Protein AF-A0A7S2WC83-F1 (afdb_monomer)

InterPro domains:
  IPR000331 Rap/Ran-GAP domain [PF02145] (1-201)
  IPR000331 Rap/Ran-GAP domain [PS50085] (1-202)
  IPR027107 Tuberin/Ral GTPase-activating protein subunit alpha [PTHR10063] (2-202)
  IPR035974 Rap/Ran-GAP superfamily [G3DSA:3.40.50.11210] (1-185)
  IPR035974 Rap/Ran-GAP superfamily [SSF111347] (1-192)

Solvent-accessible surface area (backbone atoms only — not comparable to full-atom values): 12010 Å² total; per-residue (Å²): 106,70,68,58,44,52,57,51,50,24,46,83,40,50,28,67,68,46,82,88,69,49,91,84,51,43,45,55,97,79,35,79,48,17,64,44,36,41,36,32,66,47,84,70,55,44,65,42,92,86,76,70,50,74,43,54,89,46,74,46,76,47,85,51,67,90,48,31,56,95,46,72,68,73,46,40,68,50,56,22,62,29,50,55,43,79,44,76,47,90,48,74,85,70,44,62,102,84,52,50,64,61,71,59,70,54,78,88,83,60,98,68,73,77,64,95,65,80,50,94,42,44,50,31,40,37,38,40,34,74,44,96,83,68,67,40,26,42,37,28,35,42,65,46,73,91,55,57,68,68,56,44,64,65,45,52,86,68,50,48,74,48,81,37,44,62,92,49,38,26,56,52,52,46,55,50,47,52,52,50,40,51,44,52,44,65,66,38,21,89,79,71,71,56,65,55,80,66,66,74,72,108

Sequence (202 aa):
EFIEFCGGLGTYVPTRHLKHFSGGLDTSSYHADGTFAISWIDENIYSDGHTGHLFSHSMVLFHTVPLMPSGINNRKRHVGNDNVHIVYVEDVNSLGSGISIHDITEGNTGDKQVSVVSGEFGFVTIFVLPLIEGNMMNVTVKIRSRLDTKISSALCHLVGTSIVSKSNISTFVRQLAMRADLACRSTLQDRLGNFSNWQERL

Mean predicted aligned error: 8.23 Å

Radius of gyration: 17.73 Å; Cα contacts (8 Å, |Δi|>4): 299; chains: 1; bounding box: 36×37×56 Å

Organism: NCBI:txid49252

Nearest PDB structures (foldseek):
  7d62-assembly1_B  TM=7.323E-01  e=2.458E-01  Vibrio cholerae O1 biovar El Tor str. N16961
  7tsx-assembly1_B  TM=4.251E-01  e=3.349E-01  Enterobacter cloacae
  8p63-assembly1_E  TM=4.264E-01  e=1.155E+00  Saccharomyces cerevisiae
  7vdv-assembly1_V  TM=2.915E-01  e=9.592E-01  Homo sapiens
  8fkv-assembly1_SO  TM=2.738E-01  e=3.982E+00  Homo sapiens

Secondary structure (DSSP, 8-state):
-HHHHHHHH-EEEEGGG--S--TT---STT-TT-SEEEEEE-S-EEE-TTT--EEES-EEEE--GGGSPS-HHHHHHHHTT-SEEEEE-S-GGGS-TT--HHHHHS-S-S-----SS-SS---EEEEEEE-SSSSEEEEEEEEPTT--HHHHHHHGGG-EEEEEETTTHHHHHHHHHHHHHHHHHHHHHHHH----TTGGG-

pLDDT: mean 80.92, std 14.86, range [43.03, 97.69]

Foldseek 3Di:
DVVLLLVLLADKDFLLPPPPDNLPFDNDPVRQFAGIWGKHFDPPFDQPPVPRDTDTPDMDTDSDPVRGDDDPVSSCVRVQPAQEEEAEPPDQVPQPPQCHVCNQAPPPPDPDFPDSHDHPHHQKYWYWYDDPDDQKIKIAIDGGPPDDPQLCVLCVVLGDIDIDGVVCVSVVVSVSSVSSRVSVLVSCCVPPVRDDPVVVVD

Structure (mmCIF, N/CA/C/O backbone):
data_AF-A0A7S2WC83-F1
#
_entry.id   AF-A0A7S2WC83-F1
#
loop_
_atom_site.group_PDB
_atom_site.id
_atom_site.type_symbol
_atom_site.label_atom_id
_atom_site.label_alt_id
_atom_site.label_comp_id
_atom_site.label_asym_id
_atom_site.label_entity_id
_atom_site.label_seq_id
_atom_site.pdbx_PDB_ins_code
_atom_site.Cartn_x
_atom_site.Cartn_y
_atom_site.Cartn_z
_atom_site.occupancy
_atom_site.B_iso_or_equiv
_atom_site.auth_seq_id
_atom_site.auth_comp_id
_atom_site.auth_asym_id
_atom_site.auth_atom_id
_atom_site.pdbx_PDB_model_num
ATOM 1 N N . GLU A 1 1 ? -1.953 -14.937 9.963 1.00 83.88 1 GLU A N 1
ATOM 2 C CA . GLU A 1 1 ? -2.773 -13.761 9.600 1.00 83.88 1 GLU A CA 1
ATOM 3 C C . GLU A 1 1 ? -2.026 -12.776 8.702 1.00 83.88 1 GLU A C 1
ATOM 5 O O . GLU A 1 1 ? -2.510 -12.513 7.612 1.00 83.88 1 GLU A O 1
ATOM 10 N N . PHE A 1 2 ? -0.825 -12.303 9.065 1.00 90.25 2 PHE A N 1
ATOM 11 C CA . PHE A 1 2 ? -0.041 -11.397 8.206 1.00 90.25 2 PHE A CA 1
ATOM 12 C C . PHE A 1 2 ? 0.196 -11.925 6.776 1.00 90.25 2 PHE A C 1
ATOM 14 O O . PHE A 1 2 ? -0.045 -11.218 5.803 1.00 90.25 2 PHE A O 1
ATOM 21 N N . ILE A 1 3 ? 0.606 -13.191 6.627 1.00 91.50 3 ILE A N 1
ATOM 22 C CA . ILE A 1 3 ? 0.828 -13.803 5.302 1.00 91.50 3 ILE A CA 1
ATOM 23 C C . ILE A 1 3 ? -0.463 -13.879 4.475 1.00 91.50 3 ILE A C 1
ATOM 25 O O . ILE A 1 3 ? -0.436 -13.635 3.274 1.00 91.50 3 ILE A O 1
ATOM 29 N N . GLU A 1 4 ? -1.595 -14.175 5.112 1.00 92.00 4 GLU A N 1
ATOM 30 C CA . GLU A 1 4 ? -2.907 -14.212 4.454 1.00 92.00 4 GLU A CA 1
ATOM 31 C C . GLU A 1 4 ? -3.326 -12.811 3.996 1.00 92.00 4 GLU A C 1
ATOM 33 O O . GLU A 1 4 ? -3.725 -12.622 2.847 1.00 92.00 4 GLU A O 1
ATOM 38 N N . PHE A 1 5 ? -3.128 -11.806 4.855 1.00 94.25 5 PHE A N 1
ATOM 39 C CA . PHE A 1 5 ? -3.316 -10.404 4.503 1.00 94.25 5 PHE A CA 1
ATOM 40 C C . PHE A 1 5 ? -2.472 -10.013 3.281 1.00 94.25 5 PHE A C 1
ATOM 42 O O . PHE A 1 5 ? -3.015 -9.463 2.319 1.00 94.25 5 PHE A O 1
ATOM 49 N N . CYS A 1 6 ? -1.176 -10.347 3.277 1.00 94.69 6 CYS A N 1
ATOM 50 C CA . CYS A 1 6 ? -0.272 -10.115 2.150 1.00 94.69 6 CYS A CA 1
ATOM 51 C C . CYS A 1 6 ? -0.718 -10.835 0.871 1.00 94.69 6 CYS A C 1
ATOM 53 O O . CYS A 1 6 ? -0.721 -10.219 -0.192 1.00 94.69 6 CYS A O 1
ATOM 55 N N . GLY A 1 7 ? -1.146 -12.095 0.970 1.00 94.44 7 GLY A N 1
ATOM 56 C CA . GLY A 1 7 ? -1.680 -12.853 -0.164 1.00 94.44 7 GLY A CA 1
ATOM 57 C C . GLY A 1 7 ? -2.966 -12.254 -0.741 1.00 94.44 7 GLY A C 1
ATOM 58 O O . GLY A 1 7 ? -3.204 -12.346 -1.940 1.00 94.44 7 GLY A O 1
ATOM 59 N N . GLY A 1 8 ? -3.772 -11.577 0.080 1.00 95.12 8 GLY A N 1
ATOM 60 C CA . GLY A 1 8 ? -4.933 -10.820 -0.393 1.00 95.12 8 GLY A CA 1
ATOM 61 C C . GLY A 1 8 ? -4.590 -9.451 -1.000 1.00 95.12 8 GLY A C 1
ATOM 62 O O . GLY A 1 8 ? -5.419 -8.870 -1.710 1.00 95.12 8 GLY A O 1
ATOM 63 N N . LEU A 1 9 ? -3.408 -8.883 -0.711 1.00 95.94 9 LEU A N 1
ATOM 64 C CA . LEU A 1 9 ? -2.984 -7.592 -1.276 1.00 95.94 9 LEU A CA 1
ATOM 65 C C . LEU A 1 9 ? -2.628 -7.729 -2.754 1.00 95.94 9 LEU A C 1
ATOM 67 O O . LEU A 1 9 ? -2.898 -6.808 -3.523 1.00 95.94 9 LEU A O 1
ATOM 71 N N . GLY A 1 10 ? -2.070 -8.867 -3.150 1.00 94.06 10 GLY A N 1
ATOM 72 C CA . GLY A 1 10 ? -1.696 -9.159 -4.523 1.00 94.06 10 GLY A CA 1
ATOM 73 C C . GLY A 1 10 ? -1.007 -10.512 -4.640 1.00 94.06 10 GLY A C 1
ATOM 74 O O . GLY A 1 10 ? -0.962 -11.305 -3.705 1.00 94.06 10 GLY A O 1
ATOM 75 N N . THR A 1 11 ? -0.438 -10.764 -5.808 1.00 94.00 11 THR A N 1
ATOM 76 C CA . THR A 1 11 ? 0.310 -11.982 -6.109 1.00 94.00 11 THR A CA 1
ATOM 77 C C . THR A 1 11 ? 1.789 -11.825 -5.778 1.00 94.00 11 THR A C 1
ATOM 79 O O . THR A 1 11 ? 2.379 -10.771 -6.020 1.00 94.00 11 THR A O 1
ATOM 82 N N . TYR A 1 12 ? 2.409 -12.889 -5.267 1.00 94.81 12 TYR A N 1
ATOM 83 C CA . TYR A 1 12 ? 3.862 -12.963 -5.137 1.00 94.81 12 TYR A CA 1
ATOM 8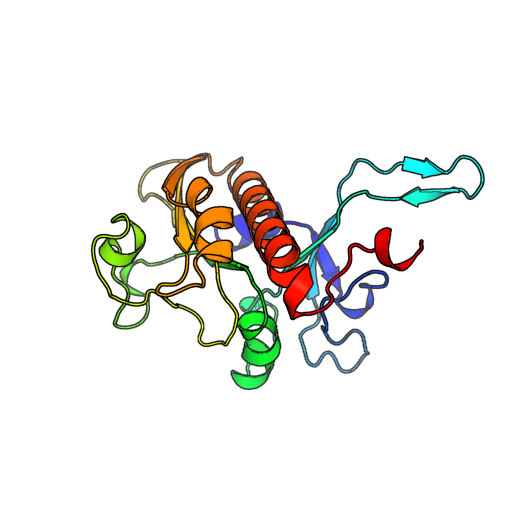4 C C . TYR A 1 12 ? 4.481 -13.197 -6.514 1.00 94.81 12 TYR A C 1
ATOM 86 O O . 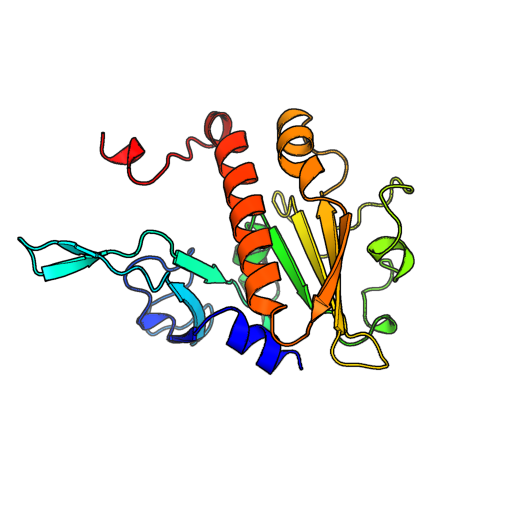TYR A 1 12 ? 4.253 -14.232 -7.141 1.00 94.81 12 TYR A O 1
ATOM 94 N N . VAL A 1 13 ? 5.283 -12.246 -6.980 1.00 93.56 13 VAL A N 1
ATOM 95 C CA . VAL A 1 13 ? 5.921 -12.289 -8.296 1.00 93.56 13 VAL A CA 1
ATOM 96 C C . VAL A 1 13 ? 7.435 -12.229 -8.120 1.00 93.56 13 VAL A C 1
ATOM 98 O O . VAL A 1 13 ? 7.921 -11.386 -7.361 1.00 93.56 13 VAL A O 1
ATOM 101 N N . PRO A 1 14 ? 8.212 -13.092 -8.803 1.00 94.19 14 PRO A N 1
ATOM 102 C CA . PRO A 1 14 ? 9.661 -12.965 -8.809 1.00 94.19 14 PRO A CA 1
ATOM 103 C C . PRO A 1 14 ? 10.084 -11.577 -9.298 1.00 94.19 14 PRO A C 1
ATOM 105 O O . PRO A 1 14 ? 9.611 -11.137 -10.346 1.00 94.19 14 PRO A O 1
ATOM 108 N N . THR A 1 15 ? 10.999 -10.903 -8.602 1.00 92.06 15 THR A N 1
ATOM 109 C CA . THR A 1 15 ? 11.444 -9.538 -8.958 1.00 92.06 15 THR A CA 1
ATOM 110 C C . THR A 1 15 ? 11.970 -9.464 -10.391 1.00 92.06 15 THR A C 1
ATOM 112 O O . THR A 1 15 ? 11.603 -8.572 -11.149 1.00 92.06 15 THR A O 1
ATOM 115 N N . ARG A 1 16 ? 12.702 -10.492 -10.834 1.00 92.12 16 ARG A N 1
ATOM 116 C CA . ARG A 1 16 ? 13.162 -10.653 -12.228 1.00 92.12 16 ARG A CA 1
ATOM 117 C C . ARG A 1 16 ? 12.051 -10.720 -13.291 1.00 92.12 16 ARG A C 1
ATOM 119 O O . ARG A 1 16 ? 12.333 -10.621 -14.480 1.00 92.12 16 ARG A O 1
ATOM 126 N N . HIS A 1 17 ? 10.798 -10.957 -12.900 1.00 90.19 17 HIS A N 1
ATOM 127 C CA . HIS A 1 17 ? 9.645 -11.011 -13.807 1.00 90.19 17 HIS A CA 1
ATOM 128 C C . HIS A 1 17 ? 8.845 -9.697 -13.833 1.00 90.19 17 HIS A C 1
ATOM 130 O O . HIS A 1 17 ? 7.875 -9.599 -14.587 1.00 90.19 17 HIS A O 1
ATOM 136 N N . LEU A 1 18 ? 9.249 -8.674 -13.070 1.00 87.06 18 LEU A N 1
ATOM 137 C CA . LEU A 1 18 ? 8.643 -7.340 -13.088 1.00 87.06 18 LEU A CA 1
ATOM 138 C C . LEU A 1 18 ? 9.052 -6.574 -14.359 1.00 87.06 18 LEU A C 1
ATOM 140 O O . LEU A 1 18 ? 9.895 -5.684 -14.329 1.00 87.06 18 LEU A O 1
ATOM 144 N N . LYS A 1 19 ? 8.466 -6.947 -15.502 1.00 76.38 19 LYS A N 1
ATOM 145 C CA . LYS A 1 19 ? 8.820 -6.395 -16.824 1.00 76.38 19 LYS A CA 1
ATOM 146 C C . LYS A 1 19 ? 8.230 -5.012 -17.112 1.00 76.38 19 LYS A C 1
ATOM 148 O O . LYS A 1 19 ? 8.769 -4.295 -17.944 1.00 76.38 19 LYS A O 1
ATOM 153 N N . HIS A 1 20 ? 7.111 -4.665 -16.477 1.00 75.75 20 HIS A N 1
ATOM 154 C CA . HIS A 1 20 ? 6.368 -3.435 -16.780 1.00 75.75 20 HIS A CA 1
ATOM 155 C C . HIS A 1 20 ? 6.668 -2.308 -15.794 1.00 75.75 20 HIS A C 1
ATOM 157 O O . HIS A 1 20 ? 6.854 -1.166 -16.198 1.00 75.75 20 HIS A O 1
ATOM 163 N N . PHE A 1 21 ? 6.719 -2.634 -14.505 1.00 85.88 21 PHE A N 1
ATOM 164 C CA . PHE A 1 21 ? 6.997 -1.685 -13.440 1.00 85.88 21 PHE A CA 1
ATOM 165 C C . PHE A 1 21 ? 7.629 -2.430 -12.266 1.00 85.88 21 PHE A C 1
ATOM 167 O O . PHE A 1 21 ? 7.038 -3.374 -11.740 1.00 85.88 21 PHE A O 1
ATOM 174 N N . SER A 1 22 ? 8.838 -2.025 -11.879 1.00 89.38 22 SER A N 1
ATOM 175 C CA . SER A 1 22 ? 9.578 -2.627 -10.764 1.00 89.38 22 SER A CA 1
ATOM 176 C C . SER A 1 22 ? 9.647 -1.737 -9.527 1.00 89.38 22 SER A C 1
ATOM 178 O O . SER A 1 22 ? 10.222 -2.161 -8.532 1.00 89.38 22 SER A O 1
ATOM 180 N N . GLY A 1 23 ? 9.115 -0.509 -9.575 1.00 87.38 23 GLY A N 1
ATOM 181 C CA . GLY A 1 23 ? 9.189 0.438 -8.453 1.00 87.38 23 GLY A CA 1
ATOM 182 C C . GLY A 1 23 ? 10.614 0.784 -8.009 1.00 87.38 23 GLY A C 1
ATOM 183 O O . GLY A 1 23 ? 10.805 1.255 -6.899 1.00 87.38 23 GLY A O 1
ATOM 184 N N . GLY A 1 24 ? 11.622 0.540 -8.854 1.00 90.00 24 GLY A N 1
ATOM 185 C CA . GLY A 1 24 ? 13.031 0.713 -8.491 1.00 90.00 24 GLY A CA 1
ATOM 186 C C . GLY A 1 24 ? 13.681 -0.511 -7.835 1.00 90.00 24 GLY A C 1
ATOM 187 O O . GLY A 1 24 ? 14.865 -0.447 -7.512 1.00 90.00 24 GLY A O 1
ATOM 188 N N . LEU A 1 25 ? 12.960 -1.629 -7.683 1.00 91.25 25 LEU A N 1
ATOM 189 C CA . LEU A 1 25 ? 13.534 -2.901 -7.238 1.00 91.25 25 LEU A CA 1
ATOM 190 C C . LEU A 1 25 ? 14.501 -3.476 -8.281 1.00 91.25 25 LEU A C 1
ATOM 192 O O . LEU A 1 25 ? 14.236 -3.431 -9.487 1.00 91.25 25 LEU A O 1
ATOM 196 N N . ASP A 1 26 ? 15.585 -4.082 -7.798 1.00 91.38 26 ASP A N 1
ATOM 197 C CA . ASP A 1 26 ? 16.533 -4.844 -8.605 1.00 91.38 26 ASP A CA 1
ATOM 198 C C . ASP A 1 26 ? 15.866 -6.068 -9.257 1.00 91.38 26 ASP A C 1
ATOM 200 O O . ASP A 1 26 ? 15.450 -7.019 -8.590 1.00 91.38 26 ASP A O 1
ATOM 204 N N . THR A 1 27 ? 15.789 -6.042 -10.588 1.00 91.31 27 THR A N 1
ATOM 205 C CA . THR A 1 27 ? 15.254 -7.124 -11.429 1.00 91.31 27 THR A CA 1
ATOM 206 C C . THR A 1 27 ? 16.351 -8.007 -12.028 1.00 91.31 27 THR A C 1
ATOM 208 O O . THR A 1 27 ? 16.053 -8.961 -12.752 1.00 91.31 27 THR A O 1
ATOM 211 N N . SER A 1 28 ? 17.622 -7.715 -11.736 1.00 90.31 28 SER A N 1
ATOM 212 C CA . SER A 1 28 ? 18.756 -8.502 -12.209 1.00 90.31 28 SER A CA 1
ATOM 213 C C . SER A 1 28 ? 18.892 -9.827 -11.450 1.00 90.31 28 SER A C 1
ATOM 215 O O . SER A 1 28 ? 18.227 -10.089 -10.446 1.00 90.31 28 SER A O 1
ATOM 217 N N . SER A 1 29 ? 19.809 -10.678 -11.913 1.00 88.38 29 SER A N 1
ATOM 218 C CA . SER A 1 29 ? 20.178 -11.919 -11.225 1.00 88.38 29 SER A CA 1
ATOM 219 C C . SER A 1 29 ? 20.912 -11.700 -9.896 1.00 88.38 29 SER A C 1
ATOM 221 O O . SER A 1 29 ? 21.202 -12.674 -9.207 1.00 88.38 29 SER A O 1
ATOM 223 N N . TYR A 1 30 ? 21.255 -10.455 -9.549 1.00 87.19 30 TYR A N 1
ATOM 224 C CA . TYR A 1 30 ? 21.942 -10.124 -8.302 1.00 87.19 30 TYR A CA 1
ATOM 225 C C . TYR A 1 30 ? 20.987 -10.085 -7.094 1.00 87.19 30 TYR A C 1
ATOM 227 O O . TYR A 1 30 ? 21.414 -10.366 -5.976 1.00 87.19 30 TYR A O 1
ATOM 235 N N . HIS A 1 31 ? 19.691 -9.828 -7.317 1.00 86.31 31 HIS A N 1
ATOM 236 C CA . HIS A 1 31 ? 18.636 -9.851 -6.295 1.00 86.31 31 HIS A CA 1
ATOM 237 C C . HIS A 1 31 ? 18.912 -8.952 -5.070 1.00 86.31 31 HIS A C 1
ATOM 239 O O . HIS A 1 31 ? 18.571 -9.319 -3.942 1.00 86.31 31 HIS A O 1
ATOM 245 N N . ALA A 1 32 ? 19.484 -7.756 -5.272 1.00 88.56 32 ALA A N 1
ATOM 246 C CA . ALA A 1 32 ? 19.830 -6.818 -4.192 1.00 88.56 32 ALA A CA 1
ATOM 247 C C . ALA A 1 32 ? 18.643 -6.445 -3.289 1.00 88.56 32 ALA A C 1
ATOM 249 O O . ALA A 1 32 ? 18.833 -6.151 -2.107 1.00 88.56 32 ALA A O 1
ATOM 250 N N . ASP A 1 33 ? 17.435 -6.450 -3.853 1.00 90.75 33 ASP A N 1
ATOM 251 C CA . ASP A 1 33 ? 16.197 -6.042 -3.184 1.00 90.75 33 ASP A CA 1
ATOM 252 C C . ASP A 1 33 ? 15.268 -7.208 -2.848 1.00 90.75 33 ASP A C 1
ATOM 254 O O . ASP A 1 33 ? 14.164 -7.004 -2.348 1.00 90.75 33 ASP A O 1
ATOM 258 N N . GLY A 1 34 ? 15.735 -8.436 -3.067 1.00 91.25 34 GLY A N 1
ATOM 259 C CA . GLY A 1 34 ? 14.977 -9.652 -2.818 1.00 91.25 34 GLY A CA 1
ATOM 260 C C . GLY A 1 34 ? 14.566 -10.359 -4.101 1.00 91.25 34 GLY A C 1
ATOM 261 O O . GLY A 1 34 ? 14.698 -9.857 -5.220 1.00 91.25 34 GLY A O 1
ATOM 262 N N . THR A 1 35 ? 14.093 -11.586 -3.926 1.00 93.81 35 THR A N 1
ATOM 263 C CA . THR A 1 35 ? 13.726 -12.481 -5.028 1.00 93.81 35 THR A CA 1
ATOM 264 C C . THR A 1 35 ? 12.255 -12.380 -5.403 1.00 93.81 35 THR A C 1
ATOM 266 O O . THR A 1 35 ? 11.905 -12.725 -6.529 1.00 93.81 35 THR A O 1
ATOM 269 N N . PHE A 1 36 ? 11.407 -11.882 -4.500 1.00 94.19 36 PHE A N 1
ATOM 270 C CA . PHE A 1 36 ? 9.968 -11.733 -4.696 1.00 94.19 36 PHE A CA 1
ATOM 271 C C . PHE A 1 36 ? 9.493 -10.349 -4.264 1.00 94.19 36 PHE A C 1
ATOM 273 O O . PHE A 1 36 ? 10.018 -9.763 -3.322 1.00 94.19 36 PHE A O 1
ATOM 280 N N . ALA A 1 37 ? 8.448 -9.874 -4.927 1.00 94.12 37 ALA A N 1
ATOM 281 C CA . ALA A 1 37 ? 7.657 -8.725 -4.519 1.00 94.12 37 ALA A CA 1
ATOM 282 C C . ALA A 1 37 ? 6.173 -9.102 -4.543 1.00 94.12 37 ALA A C 1
ATOM 284 O O . ALA A 1 37 ? 5.791 -10.105 -5.150 1.00 94.12 37 ALA A O 1
ATOM 285 N N . ILE A 1 38 ? 5.334 -8.292 -3.900 1.00 95.81 38 ILE A N 1
ATOM 286 C CA . ILE A 1 38 ? 3.882 -8.408 -4.035 1.00 95.81 38 ILE A CA 1
ATOM 287 C C . ILE A 1 38 ? 3.443 -7.393 -5.083 1.00 95.81 38 ILE A C 1
ATOM 289 O O . ILE A 1 38 ? 3.737 -6.203 -4.959 1.00 95.81 38 ILE A O 1
ATOM 293 N N . SER A 1 39 ? 2.735 -7.854 -6.108 1.00 94.25 39 SER A N 1
ATOM 294 C CA . SER A 1 39 ? 2.115 -6.987 -7.103 1.00 94.25 39 SER A CA 1
ATOM 295 C C . SER A 1 39 ? 0.658 -7.358 -7.321 1.00 94.25 39 SER A C 1
ATOM 297 O O . SER A 1 39 ? 0.259 -8.518 -7.226 1.00 94.25 39 SER A O 1
ATOM 299 N N . TRP A 1 40 ? -0.153 -6.354 -7.613 1.00 93.25 40 TRP A N 1
ATOM 300 C CA . TRP A 1 40 ? -1.538 -6.517 -8.011 1.00 93.25 40 TRP A CA 1
ATOM 301 C C . TRP A 1 40 ? -1.746 -5.825 -9.350 1.00 93.25 40 TRP A C 1
ATOM 303 O O . TRP A 1 40 ? -1.248 -4.722 -9.571 1.00 93.25 40 TRP A O 1
ATOM 313 N N . ILE A 1 41 ? -2.465 -6.487 -10.243 1.00 88.62 41 ILE A N 1
ATOM 314 C CA . ILE A 1 41 ? -2.825 -5.979 -11.561 1.00 88.62 41 ILE A CA 1
ATOM 315 C C . ILE A 1 41 ? -4.339 -6.092 -11.643 1.00 88.62 41 ILE A C 1
ATOM 317 O O . ILE A 1 41 ? -4.882 -7.137 -11.288 1.00 88.62 41 ILE A O 1
ATOM 321 N N . ASP A 1 42 ? -5.009 -5.025 -12.072 1.00 86.00 42 ASP A N 1
ATOM 322 C CA . ASP A 1 42 ? -6.455 -5.060 -12.249 1.00 86.00 42 ASP A CA 1
ATOM 323 C C . ASP A 1 42 ? -6.827 -6.107 -13.307 1.00 86.00 42 ASP A C 1
ATOM 325 O O . ASP A 1 42 ? -6.245 -6.138 -14.397 1.00 86.00 42 ASP A O 1
ATOM 329 N N . GLU A 1 43 ? -7.796 -6.954 -12.966 1.00 72.31 43 GLU A N 1
ATOM 330 C CA . GLU A 1 43 ? -8.273 -8.072 -13.783 1.00 72.31 43 GLU A CA 1
ATOM 331 C C . GLU A 1 43 ? -9.164 -7.609 -14.941 1.00 72.31 43 GLU A C 1
ATOM 333 O O . GLU A 1 43 ? -9.456 -8.400 -15.838 1.00 72.31 43 GLU A O 1
ATOM 338 N N . ASN A 1 44 ? -9.549 -6.325 -14.971 1.00 65.12 44 ASN A N 1
ATOM 339 C CA . ASN A 1 44 ? -10.174 -5.689 -16.131 1.00 65.12 44 ASN A CA 1
ATOM 340 C C . ASN A 1 44 ? -9.144 -5.518 -17.254 1.00 65.12 44 ASN A C 1
ATOM 342 O O . ASN A 1 44 ? -8.670 -4.418 -17.555 1.00 65.12 44 ASN A O 1
ATOM 346 N N . ILE A 1 45 ? -8.770 -6.650 -17.835 1.00 59.00 45 ILE A N 1
ATOM 347 C CA . ILE A 1 45 ? -7.848 -6.755 -18.941 1.00 59.00 45 ILE A CA 1
ATOM 348 C C . ILE A 1 45 ? -8.639 -6.515 -20.222 1.00 59.00 45 ILE A C 1
ATOM 350 O O . ILE A 1 45 ? -9.478 -7.322 -20.620 1.00 59.00 45 ILE A O 1
ATOM 354 N N . TYR A 1 46 ? -8.347 -5.406 -20.886 1.00 57.84 46 TYR A N 1
ATOM 355 C CA . TYR A 1 46 ? -8.891 -5.120 -22.204 1.00 57.84 46 TYR A CA 1
ATOM 356 C C . TYR A 1 46 ? -7.948 -5.717 -23.240 1.00 57.84 46 TYR A C 1
ATOM 358 O O . TYR A 1 46 ? -6.750 -5.424 -23.239 1.00 57.84 46 TYR A O 1
ATOM 366 N N . SER A 1 47 ? -8.476 -6.563 -24.121 1.00 53.12 47 SER A N 1
ATOM 367 C CA . SER A 1 47 ? -7.766 -6.935 -25.339 1.00 53.12 47 SER A CA 1
ATOM 368 C C . SER A 1 47 ? -7.919 -5.797 -26.338 1.00 53.12 47 SER A C 1
ATOM 370 O O . SER A 1 47 ? -9.037 -5.513 -26.776 1.00 53.12 47 SER A O 1
ATOM 372 N N . ASP A 1 48 ? -6.819 -5.164 -26.732 1.00 52.62 48 ASP A N 1
ATOM 373 C CA . ASP A 1 48 ? -6.848 -4.386 -27.965 1.00 52.62 48 ASP A CA 1
ATOM 374 C C . ASP A 1 48 ? -7.056 -5.362 -29.129 1.00 52.62 48 ASP A C 1
ATOM 376 O O . ASP A 1 48 ? -6.182 -6.174 -29.445 1.00 52.62 48 ASP A O 1
ATOM 380 N N . GLY A 1 49 ? -8.238 -5.302 -29.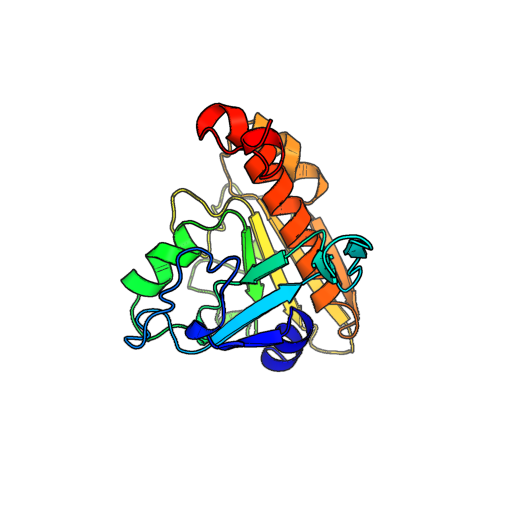744 1.00 51.41 49 GLY A N 1
ATOM 381 C CA . GLY A 1 49 ? -8.632 -6.166 -30.856 1.00 51.41 49 GLY A CA 1
ATOM 382 C C . GLY A 1 49 ? -7.729 -6.060 -32.091 1.00 51.41 49 GLY A C 1
ATOM 383 O O . GLY A 1 49 ? -7.865 -6.884 -32.989 1.00 51.41 49 GLY A O 1
ATOM 384 N N . HIS A 1 50 ? -6.803 -5.092 -32.139 1.00 51.22 50 HIS A N 1
ATOM 385 C CA . HIS A 1 50 ? -5.848 -4.928 -33.237 1.00 51.22 50 HIS A CA 1
ATOM 386 C C . HIS A 1 50 ? -4.471 -5.549 -32.970 1.00 51.22 50 HIS A C 1
ATOM 388 O O . HIS A 1 50 ? -3.826 -6.001 -33.915 1.00 51.22 50 HIS A O 1
ATOM 394 N N . THR A 1 51 ? -4.006 -5.588 -31.718 1.00 55.97 51 THR A N 1
ATOM 395 C CA . THR A 1 51 ? -2.642 -6.046 -31.383 1.00 55.97 51 THR A CA 1
ATOM 396 C C . THR A 1 51 ? -2.598 -7.281 -30.484 1.00 55.97 51 THR A C 1
ATOM 398 O O . THR A 1 51 ? -1.535 -7.873 -30.309 1.00 55.97 51 THR A O 1
ATOM 401 N N . GLY A 1 52 ? -3.732 -7.691 -29.904 1.00 53.00 52 GLY A N 1
ATOM 402 C CA . GLY A 1 52 ? -3.792 -8.803 -28.951 1.00 53.00 52 GLY A CA 1
ATOM 403 C C . GLY A 1 52 ? -3.088 -8.511 -27.621 1.00 53.00 52 GLY A C 1
ATOM 404 O O . GLY A 1 52 ? -2.966 -9.406 -26.783 1.00 53.00 52 GLY A O 1
ATOM 405 N N . HIS A 1 53 ? -2.624 -7.276 -27.403 1.00 53.22 53 HIS A N 1
ATOM 406 C CA . HIS A 1 53 ? -2.045 -6.872 -26.133 1.00 53.22 53 HIS A CA 1
ATOM 407 C C . HIS A 1 53 ? -3.139 -6.712 -25.075 1.00 53.22 53 HIS A C 1
ATOM 409 O O . HIS A 1 53 ? -4.175 -6.081 -25.290 1.00 53.22 53 HIS A O 1
ATOM 415 N N . LEU A 1 54 ? -2.876 -7.322 -23.923 1.00 53.31 54 LEU A N 1
ATOM 416 C CA . LEU A 1 54 ? -3.691 -7.260 -22.722 1.00 53.31 54 LEU A CA 1
ATOM 417 C C . LEU A 1 54 ? -3.294 -6.009 -21.932 1.00 53.31 54 LEU A C 1
ATOM 419 O O . LEU A 1 54 ? -2.169 -5.922 -21.437 1.00 53.31 54 LEU A O 1
ATOM 423 N N . PHE A 1 55 ? -4.206 -5.045 -21.819 1.00 58.88 55 PHE A N 1
ATOM 424 C CA . PHE A 1 55 ? -3.988 -3.821 -21.050 1.00 58.88 55 PHE A CA 1
ATOM 425 C C . PHE A 1 55 ? -4.785 -3.864 -19.753 1.00 58.88 55 PHE A C 1
ATOM 427 O O . PHE A 1 55 ? -6.003 -4.027 -19.770 1.00 58.88 55 PHE A O 1
ATOM 434 N N . SER A 1 56 ? -4.091 -3.682 -18.631 1.00 60.25 56 SER A N 1
ATOM 435 C CA . SER A 1 56 ? -4.718 -3.413 -17.340 1.00 60.25 56 SER A CA 1
ATOM 436 C C . SER A 1 56 ? -4.665 -1.914 -17.058 1.00 60.25 56 SER A C 1
ATOM 438 O O . SER A 1 56 ? -3.652 -1.260 -17.316 1.00 60.25 56 SER A O 1
ATOM 440 N N . HIS A 1 57 ? -5.757 -1.369 -16.526 1.00 69.56 57 HIS A N 1
ATOM 441 C CA . HIS A 1 57 ? -5.875 0.055 -16.208 1.00 69.56 57 HIS A CA 1
ATOM 442 C C . HIS A 1 57 ? -5.070 0.461 -14.974 1.00 69.56 57 HIS A C 1
ATOM 444 O O . HIS A 1 57 ? -4.812 1.647 -14.760 1.00 69.56 57 HIS A O 1
ATOM 450 N N . SER A 1 58 ? -4.709 -0.493 -14.117 1.00 81.38 58 SER A N 1
ATOM 451 C CA . SER A 1 58 ? -4.056 -0.203 -12.848 1.00 81.38 58 SER A CA 1
ATOM 452 C C . SER A 1 58 ? -3.174 -1.356 -12.402 1.00 81.38 58 SER A C 1
ATOM 454 O O . SER A 1 58 ? -3.554 -2.521 -12.447 1.00 81.38 58 SER A O 1
ATOM 456 N N . MET A 1 59 ? -1.989 -1.000 -11.924 1.00 88.25 59 MET A N 1
ATOM 457 C CA . MET A 1 59 ? -1.052 -1.909 -11.284 1.00 88.25 59 MET A CA 1
ATOM 458 C C . MET A 1 59 ? -0.599 -1.277 -9.973 1.00 88.25 59 MET A C 1
ATOM 460 O O . MET A 1 59 ? -0.407 -0.064 -9.895 1.00 88.25 59 MET A O 1
ATOM 464 N N . VAL A 1 60 ? -0.404 -2.109 -8.959 1.00 91.81 60 VAL A N 1
ATOM 465 C CA . VAL A 1 60 ? 0.213 -1.735 -7.689 1.00 91.81 60 VAL A CA 1
ATOM 466 C C . VAL A 1 60 ? 1.372 -2.680 -7.434 1.00 91.81 60 VAL A C 1
ATOM 468 O O . VAL A 1 60 ? 1.225 -3.895 -7.553 1.00 91.81 60 VAL A O 1
ATOM 471 N N . LEU A 1 61 ? 2.518 -2.127 -7.063 1.00 94.88 61 LEU A N 1
ATOM 472 C CA . LEU A 1 61 ? 3.658 -2.878 -6.558 1.00 94.88 61 LEU A CA 1
ATOM 473 C C . LEU A 1 61 ? 3.890 -2.464 -5.108 1.00 94.88 61 LEU A C 1
ATOM 475 O O . LEU A 1 61 ? 3.857 -1.277 -4.795 1.00 94.88 61 LEU A O 1
ATOM 479 N N . PHE A 1 62 ? 4.128 -3.436 -4.233 1.00 95.19 62 PHE A N 1
ATOM 480 C CA . PHE A 1 62 ? 4.382 -3.186 -2.821 1.00 95.19 62 PHE A CA 1
ATOM 481 C C . PHE A 1 62 ? 5.854 -3.432 -2.482 1.00 95.19 62 PHE A C 1
ATOM 483 O O . PHE A 1 62 ? 6.376 -4.535 -2.667 1.00 95.19 62 PHE A O 1
ATOM 490 N N . HIS A 1 63 ? 6.504 -2.428 -1.892 1.00 94.19 63 HIS A N 1
ATOM 491 C CA . HIS A 1 63 ? 7.802 -2.575 -1.238 1.00 94.19 63 HIS A CA 1
ATOM 492 C C . HIS A 1 63 ? 7.643 -3.302 0.107 1.00 94.19 63 HIS A C 1
ATOM 494 O O . HIS A 1 63 ? 7.537 -2.705 1.177 1.00 94.19 63 HIS A O 1
ATOM 500 N N . THR A 1 64 ? 7.585 -4.633 0.057 1.00 93.06 64 THR A N 1
ATOM 501 C CA . THR A 1 64 ? 7.316 -5.475 1.230 1.00 93.06 64 THR A CA 1
ATOM 502 C C . THR A 1 64 ? 8.592 -5.760 2.027 1.00 93.06 64 THR A C 1
ATOM 504 O O . THR A 1 64 ? 9.370 -6.641 1.669 1.00 93.06 64 THR A O 1
ATOM 507 N N . VAL A 1 65 ? 8.788 -5.056 3.150 1.00 91.25 65 VAL A N 1
ATOM 508 C CA . VAL A 1 65 ? 9.995 -5.161 4.002 1.00 91.25 65 VAL A CA 1
ATOM 509 C C . VAL A 1 65 ? 10.396 -6.604 4.359 1.00 91.25 65 VAL A C 1
ATOM 511 O O . VAL A 1 65 ? 11.585 -6.909 4.250 1.00 91.25 65 VAL A O 1
ATOM 514 N N . PRO A 1 66 ? 9.474 -7.513 4.746 1.00 90.50 66 PRO A N 1
ATOM 515 C CA . PRO A 1 66 ? 9.833 -8.908 5.020 1.00 90.50 66 PRO A CA 1
ATOM 516 C C . PRO A 1 66 ? 10.389 -9.694 3.824 1.00 90.50 66 PRO A C 1
ATOM 518 O O . PRO A 1 66 ? 11.091 -10.677 4.037 1.00 90.50 66 PRO A O 1
ATOM 521 N N . LEU A 1 67 ? 10.099 -9.281 2.583 1.00 91.00 67 LEU A N 1
ATOM 522 C CA . LEU A 1 67 ? 10.618 -9.923 1.366 1.00 91.00 67 LEU A CA 1
ATOM 523 C C . LEU A 1 67 ? 11.972 -9.352 0.917 1.00 91.00 67 LEU A C 1
ATOM 525 O O . LEU A 1 67 ? 12.619 -9.919 0.037 1.00 91.00 67 LEU A O 1
ATOM 529 N N . MET A 1 68 ? 12.415 -8.250 1.527 1.00 91.56 68 MET A N 1
ATOM 530 C CA . MET A 1 68 ? 13.690 -7.611 1.218 1.00 91.56 68 MET A CA 1
ATOM 531 C C . MET A 1 68 ? 14.829 -8.189 2.075 1.00 91.56 68 MET A C 1
ATOM 533 O O . MET A 1 68 ? 14.630 -8.461 3.268 1.00 91.56 68 MET A O 1
ATOM 537 N N . PRO A 1 69 ? 16.060 -8.293 1.539 1.00 88.69 69 PRO A N 1
ATOM 538 C CA . PRO A 1 69 ? 17.232 -8.723 2.290 1.00 88.69 69 PRO A CA 1
ATOM 539 C C . PRO A 1 69 ? 17.448 -7.902 3.564 1.00 88.69 69 PRO A C 1
ATOM 541 O O . PRO A 1 69 ? 17.046 -6.739 3.671 1.00 88.69 69 PRO A O 1
ATOM 544 N N . SER A 1 70 ? 18.082 -8.513 4.561 1.00 81.06 70 SER A N 1
ATOM 545 C CA . SER A 1 70 ? 18.448 -7.835 5.803 1.00 81.06 70 SER A CA 1
ATOM 546 C C . SER A 1 70 ? 19.443 -6.707 5.521 1.00 81.06 70 SER A C 1
ATOM 548 O O . SER A 1 70 ? 20.551 -6.950 5.051 1.00 81.06 70 SER A O 1
ATOM 550 N N . GLY A 1 71 ? 19.049 -5.472 5.819 1.00 76.56 71 GLY A N 1
ATOM 551 C CA . GLY A 1 71 ? 19.878 -4.286 5.628 1.00 76.56 71 GLY A CA 1
ATOM 552 C C . GLY A 1 71 ? 19.028 -3.026 5.709 1.00 76.56 71 GLY A C 1
ATOM 553 O O . GLY A 1 71 ? 18.181 -2.788 4.848 1.00 76.56 71 GLY A O 1
ATOM 554 N N . ILE A 1 72 ? 19.236 -2.217 6.751 1.00 72.31 72 ILE A N 1
ATOM 555 C CA . ILE A 1 72 ? 18.405 -1.031 7.020 1.00 72.31 72 ILE A CA 1
ATOM 556 C C . ILE A 1 72 ? 18.452 -0.055 5.838 1.00 72.31 72 ILE A C 1
ATOM 558 O O . ILE A 1 72 ? 17.411 0.432 5.411 1.00 72.31 72 ILE A O 1
ATOM 562 N N . ASN A 1 73 ? 19.633 0.171 5.259 1.00 76.94 73 ASN A N 1
ATOM 563 C CA . ASN A 1 73 ? 19.808 1.133 4.168 1.00 76.94 73 ASN A CA 1
ATOM 564 C C . ASN A 1 73 ? 19.100 0.696 2.875 1.00 76.94 73 ASN A C 1
ATOM 566 O O . ASN A 1 73 ? 18.436 1.513 2.240 1.00 76.94 73 ASN A O 1
ATOM 570 N N . ASN A 1 74 ? 19.168 -0.594 2.527 1.00 78.62 74 ASN A N 1
ATOM 571 C CA . ASN A 1 74 ? 18.539 -1.128 1.312 1.00 78.62 74 ASN A CA 1
ATOM 572 C C . ASN A 1 74 ? 17.010 -1.131 1.412 1.00 78.62 74 ASN A C 1
ATOM 574 O O . ASN A 1 74 ? 16.324 -0.873 0.433 1.00 78.62 74 ASN A O 1
ATOM 578 N N . ARG A 1 75 ? 16.465 -1.364 2.608 1.00 87.00 75 ARG A N 1
ATOM 579 C CA . ARG A 1 75 ? 15.019 -1.272 2.849 1.00 87.00 75 ARG A CA 1
ATOM 580 C C . ARG A 1 75 ? 14.554 0.182 2.865 1.00 87.00 75 ARG A C 1
ATOM 582 O O . ARG A 1 75 ? 13.538 0.520 2.264 1.00 87.00 75 ARG A O 1
ATOM 589 N N . LYS A 1 76 ? 15.321 1.056 3.525 1.00 85.56 76 LYS A N 1
ATOM 590 C CA . LYS A 1 76 ? 14.983 2.472 3.694 1.00 85.56 76 LYS A CA 1
ATOM 591 C C . LYS A 1 76 ? 14.997 3.245 2.377 1.00 85.56 76 LYS A C 1
ATOM 593 O O . LYS A 1 76 ? 14.155 4.118 2.219 1.00 85.56 76 LYS A O 1
ATOM 598 N N . ARG A 1 77 ? 15.890 2.930 1.430 1.00 88.00 77 ARG A N 1
ATOM 599 C CA . ARG A 1 77 ? 15.900 3.601 0.113 1.00 88.00 77 ARG A CA 1
ATOM 600 C C . ARG A 1 77 ? 14.628 3.366 -0.709 1.00 88.00 77 ARG A C 1
ATOM 602 O O . ARG A 1 77 ? 14.327 4.185 -1.565 1.00 88.00 77 ARG A O 1
ATOM 609 N N . HIS A 1 78 ? 13.906 2.275 -0.456 1.00 89.31 78 HIS A N 1
ATOM 610 C CA . HIS A 1 78 ? 12.632 1.991 -1.118 1.00 89.31 78 HIS A CA 1
ATOM 611 C C . HIS A 1 78 ? 11.486 2.540 -0.280 1.00 89.31 78 HIS A C 1
ATOM 613 O O . HIS A 1 78 ? 10.882 3.545 -0.630 1.00 89.31 78 HIS A O 1
ATOM 619 N N . VAL A 1 79 ? 11.289 1.979 0.915 1.00 88.69 79 VAL A N 1
ATOM 620 C CA . VAL A 1 79 ? 10.139 2.315 1.768 1.00 88.69 79 VAL A CA 1
ATOM 621 C C . VAL A 1 79 ? 10.170 3.771 2.236 1.00 88.69 79 VAL A C 1
ATOM 623 O O . VAL A 1 79 ? 9.133 4.410 2.351 1.00 88.69 79 VAL A O 1
ATOM 626 N N . GLY A 1 80 ? 11.350 4.346 2.474 1.00 86.12 80 GLY A N 1
ATOM 627 C CA . GLY A 1 80 ? 11.486 5.755 2.859 1.00 86.12 80 GLY A CA 1
ATOM 628 C C . GLY A 1 80 ? 11.136 6.750 1.746 1.00 86.12 80 GLY A C 1
ATOM 629 O O . GLY A 1 80 ? 10.946 7.928 2.051 1.00 86.12 80 GLY A O 1
ATOM 630 N N . ASN A 1 81 ? 11.035 6.276 0.498 1.00 88.56 81 ASN A N 1
ATOM 631 C CA . ASN A 1 81 ? 10.647 7.055 -0.677 1.00 88.56 81 ASN A CA 1
ATOM 632 C C . ASN A 1 81 ? 9.191 6.822 -1.113 1.00 88.56 81 ASN A C 1
ATOM 634 O O . ASN A 1 81 ? 8.712 7.494 -2.022 1.00 88.56 81 ASN A O 1
ATOM 638 N N . ASP A 1 82 ? 8.465 5.920 -0.449 1.00 90.81 82 ASP A N 1
ATOM 639 C CA . ASP A 1 82 ? 7.050 5.693 -0.731 1.00 90.81 82 ASP A CA 1
ATOM 640 C C . ASP A 1 82 ? 6.169 6.776 -0.092 1.00 90.81 82 ASP A C 1
ATOM 642 O O . ASP A 1 82 ? 6.366 7.176 1.059 1.00 90.81 82 ASP A O 1
ATOM 646 N N . ASN A 1 83 ? 5.138 7.224 -0.815 1.00 91.69 83 ASN A N 1
ATOM 647 C CA . ASN A 1 83 ? 4.152 8.183 -0.301 1.00 91.69 83 ASN A CA 1
ATOM 648 C C . ASN A 1 83 ? 3.264 7.586 0.798 1.00 91.69 83 ASN A C 1
ATOM 650 O O . ASN A 1 83 ? 2.787 8.313 1.674 1.00 91.69 83 ASN A O 1
ATOM 654 N N . VAL A 1 84 ? 2.997 6.281 0.712 1.00 93.94 84 VAL A N 1
ATOM 655 C CA . VAL A 1 84 ? 2.011 5.575 1.531 1.00 93.94 84 VAL A CA 1
ATOM 656 C C . VAL A 1 84 ? 2.642 4.329 2.132 1.00 93.94 84 VAL A C 1
ATOM 658 O O . VAL A 1 84 ? 3.222 3.513 1.421 1.00 93.94 84 VAL A O 1
ATOM 661 N N . HIS A 1 85 ? 2.471 4.149 3.438 1.00 93.94 85 HIS A N 1
ATOM 662 C CA . HIS A 1 85 ? 2.915 2.963 4.163 1.00 93.94 85 HIS A CA 1
ATOM 663 C C . HIS A 1 85 ? 1.724 2.169 4.677 1.00 93.94 85 HIS A C 1
ATOM 665 O O . HIS A 1 85 ? 0.759 2.736 5.184 1.00 93.94 85 HIS A O 1
ATOM 671 N N . ILE A 1 86 ? 1.814 0.845 4.589 1.00 95.12 86 ILE A N 1
ATOM 672 C CA . ILE A 1 86 ? 0.878 -0.076 5.236 1.00 95.12 86 ILE A CA 1
ATOM 673 C C . ILE A 1 86 ? 1.633 -0.752 6.376 1.00 95.12 86 ILE A C 1
ATOM 675 O O . ILE A 1 86 ? 2.663 -1.388 6.149 1.00 95.12 86 ILE A O 1
ATOM 679 N N . VAL A 1 87 ? 1.123 -0.614 7.596 1.00 92.62 87 VAL A N 1
ATOM 680 C CA . VAL A 1 87 ? 1.713 -1.186 8.807 1.00 92.62 87 VAL A CA 1
ATOM 681 C C . VAL A 1 87 ? 0.742 -2.209 9.372 1.00 92.62 87 VAL A C 1
ATOM 683 O O . VAL A 1 87 ? -0.292 -1.856 9.936 1.00 92.62 87 VAL A O 1
ATOM 686 N N . TYR A 1 88 ? 1.077 -3.486 9.208 1.00 92.06 88 TYR A N 1
ATOM 687 C CA . TYR A 1 88 ? 0.367 -4.568 9.880 1.00 92.06 88 TYR A CA 1
ATOM 688 C C . TYR A 1 88 ? 0.909 -4.704 11.303 1.00 92.06 88 TYR A C 1
ATOM 690 O O . TYR A 1 88 ? 2.110 -4.894 11.490 1.00 92.06 88 TYR A O 1
ATOM 698 N N . VAL A 1 89 ? 0.037 -4.581 12.297 1.00 88.44 89 VAL A N 1
ATOM 699 C CA . VAL A 1 89 ? 0.402 -4.647 13.714 1.00 88.44 89 VAL A CA 1
ATOM 700 C C . VAL A 1 89 ? 0.058 -6.035 14.236 1.00 88.44 89 VAL A C 1
ATOM 702 O O . VAL A 1 89 ? -1.115 -6.359 14.379 1.00 88.44 89 VAL A O 1
ATOM 705 N N . GLU A 1 90 ? 1.069 -6.861 14.506 1.00 81.31 90 GLU A N 1
ATOM 706 C CA . GLU A 1 90 ? 0.867 -8.197 15.091 1.00 81.31 90 GLU A CA 1
ATOM 707 C C . GLU A 1 90 ? 0.698 -8.133 16.610 1.00 81.31 90 GLU A C 1
ATOM 709 O O . GLU A 1 90 ? -0.249 -8.691 17.154 1.00 81.31 90 GLU A O 1
ATOM 714 N N . ASP A 1 91 ? 1.592 -7.411 17.285 1.00 73.19 91 ASP A N 1
ATOM 715 C CA . ASP A 1 91 ? 1.502 -7.138 18.714 1.00 73.19 91 ASP A CA 1
ATOM 716 C C . ASP A 1 91 ? 1.557 -5.632 18.932 1.00 73.19 91 ASP A C 1
ATOM 718 O O . ASP A 1 91 ? 2.509 -4.949 18.551 1.00 73.19 91 ASP A O 1
ATOM 722 N N . VAL A 1 92 ? 0.530 -5.116 19.586 1.00 65.38 92 VAL A N 1
ATOM 723 C CA . VAL A 1 92 ? 0.457 -3.734 20.048 1.00 65.38 92 VAL A CA 1
ATOM 724 C C . VAL A 1 92 ? 1.709 -3.330 20.826 1.00 65.38 92 VAL A C 1
ATOM 726 O O . VAL A 1 92 ? 2.204 -2.216 20.666 1.00 65.38 92 VAL A O 1
ATOM 729 N N . ASN A 1 93 ? 2.206 -4.224 21.680 1.00 60.25 93 ASN A N 1
ATOM 730 C CA . ASN A 1 93 ? 3.333 -3.953 22.566 1.00 60.25 93 ASN A CA 1
ATOM 731 C C . ASN A 1 93 ? 4.673 -3.995 21.819 1.00 60.25 93 ASN A C 1
ATOM 733 O O . ASN A 1 93 ? 5.694 -3.583 22.365 1.00 60.25 93 ASN A O 1
ATOM 737 N N . SER A 1 94 ? 4.668 -4.485 20.575 1.00 59.72 94 SER A N 1
ATOM 738 C CA . SER A 1 94 ? 5.840 -4.544 19.698 1.00 59.72 94 SER A CA 1
ATOM 739 C C . SER A 1 94 ? 6.031 -3.288 18.844 1.00 59.72 94 SER A C 1
ATOM 741 O O . SER A 1 94 ? 7.061 -3.158 18.176 1.00 59.72 94 SER A O 1
ATOM 743 N N . LEU A 1 95 ? 5.084 -2.339 18.866 1.00 59.69 95 LEU A N 1
ATOM 744 C CA . LEU A 1 95 ? 5.349 -1.025 18.294 1.00 59.69 95 LEU A CA 1
ATOM 745 C C . LEU A 1 95 ? 6.524 -0.383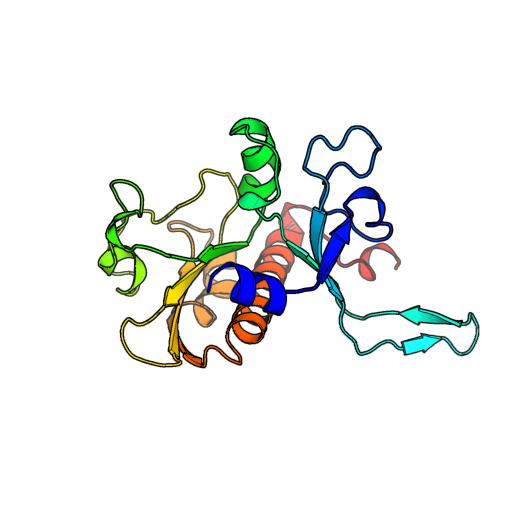 19.037 1.00 59.69 95 LEU A C 1
ATOM 747 O O . LEU A 1 95 ? 6.590 -0.409 20.264 1.00 59.69 95 LEU A O 1
ATOM 751 N N . GLY A 1 96 ? 7.478 0.169 18.277 1.00 55.53 96 GLY A N 1
ATOM 752 C CA . GLY A 1 96 ? 8.672 0.810 18.832 1.00 55.53 96 GLY A CA 1
ATOM 753 C C . GLY A 1 96 ? 8.322 1.813 19.936 1.00 55.53 96 GLY A C 1
ATOM 754 O O . GLY A 1 96 ? 7.209 2.334 19.961 1.00 55.53 96 GLY A O 1
ATOM 755 N N . SER A 1 97 ? 9.280 2.088 20.829 1.00 45.34 97 SER A N 1
ATOM 756 C CA . SER A 1 97 ? 9.126 2.720 22.158 1.00 45.34 97 SER A CA 1
ATOM 757 C C . SER A 1 97 ? 8.550 4.156 22.223 1.00 45.34 97 SER A C 1
ATOM 759 O O . SER A 1 97 ? 8.885 4.915 23.128 1.00 45.34 97 SER A O 1
ATOM 761 N N . GLY A 1 98 ? 7.706 4.566 21.281 1.00 50.06 98 GLY A N 1
ATOM 762 C CA . GLY A 1 98 ? 7.040 5.861 21.221 1.00 50.06 98 GLY A CA 1
ATOM 763 C C . GLY A 1 98 ? 5.734 5.882 20.415 1.00 50.06 98 GLY A C 1
ATOM 764 O O . GLY A 1 98 ? 5.255 6.978 20.149 1.00 50.06 98 GLY A O 1
ATOM 765 N N . ILE A 1 99 ? 5.171 4.730 20.016 1.00 57.56 99 ILE A N 1
ATOM 766 C CA . ILE A 1 99 ? 3.852 4.657 19.359 1.00 57.56 99 ILE A CA 1
ATOM 767 C C . ILE A 1 99 ? 2.942 3.727 20.171 1.00 57.56 99 ILE A C 1
ATOM 769 O O . ILE A 1 99 ? 3.095 2.510 20.136 1.00 57.56 99 ILE A O 1
ATOM 773 N N . SER A 1 100 ? 2.000 4.303 20.916 1.00 60.09 100 SER A N 1
ATOM 774 C CA . SER A 1 100 ? 0.956 3.564 21.638 1.00 60.09 100 SER A CA 1
ATOM 775 C C . SER A 1 100 ? -0.218 3.206 20.717 1.00 60.09 100 SER A C 1
ATOM 777 O O . SER A 1 100 ? -0.424 3.882 19.709 1.00 60.09 100 SER A O 1
ATOM 779 N N . ILE A 1 101 ? -1.065 2.227 21.088 1.00 62.31 101 ILE A N 1
ATOM 780 C CA . ILE A 1 101 ? -2.391 2.061 20.448 1.00 62.31 101 ILE A CA 1
ATOM 781 C C . ILE A 1 101 ? -3.114 3.400 20.422 1.00 62.31 101 ILE A C 1
ATOM 783 O O . ILE A 1 101 ? -3.687 3.734 19.399 1.00 62.31 101 ILE A O 1
ATOM 787 N N . HIS A 1 102 ? -3.055 4.182 21.503 1.00 59.97 102 HIS A N 1
ATOM 788 C CA . HIS A 1 102 ? -3.701 5.493 21.565 1.00 59.97 102 HIS A CA 1
ATOM 789 C C . HIS A 1 102 ? -3.191 6.427 20.461 1.00 59.97 102 HIS A C 1
ATOM 791 O O . HIS A 1 102 ? -3.987 7.077 19.787 1.00 59.97 102 HIS A O 1
ATOM 797 N N . ASP A 1 103 ? -1.886 6.396 20.174 1.00 62.75 103 ASP A N 1
ATOM 798 C CA . ASP A 1 103 ? -1.285 7.141 19.066 1.00 62.75 103 ASP A CA 1
ATOM 799 C C . ASP A 1 103 ? -1.680 6.578 17.693 1.00 62.75 103 ASP A C 1
ATOM 801 O O . ASP A 1 103 ? -1.439 7.231 16.683 1.00 62.75 103 ASP A O 1
ATOM 805 N N . ILE A 1 104 ? -2.308 5.404 17.614 1.00 64.25 104 ILE A N 1
ATOM 806 C CA . ILE A 1 104 ? -2.874 4.817 16.393 1.00 64.25 104 ILE A CA 1
ATOM 807 C C . ILE A 1 104 ? -4.393 5.028 16.323 1.00 64.25 104 ILE A C 1
ATOM 809 O O . ILE A 1 104 ? -4.912 5.276 15.243 1.00 64.25 104 ILE A O 1
ATOM 813 N N . THR A 1 105 ? -5.120 4.963 17.437 1.00 54.69 105 THR A N 1
ATOM 814 C CA . THR A 1 105 ? -6.590 4.927 17.472 1.00 54.69 105 THR A CA 1
ATOM 815 C C . THR A 1 105 ? -7.233 6.272 17.768 1.00 54.69 105 THR A C 1
ATOM 817 O O . THR A 1 105 ? -8.366 6.489 17.347 1.00 54.69 105 THR A O 1
ATOM 820 N N . GLU A 1 106 ? -6.544 7.190 18.450 1.00 54.22 106 GLU A N 1
ATOM 821 C CA . GLU A 1 106 ? -7.067 8.535 18.686 1.00 54.22 106 GLU A CA 1
ATOM 822 C C . GLU A 1 106 ? -6.821 9.429 17.467 1.00 54.22 106 GLU A C 1
ATOM 824 O O . GLU A 1 106 ? -5.721 9.492 16.897 1.00 54.22 106 GLU A O 1
ATOM 829 N N . GLY A 1 107 ? -7.887 10.097 17.027 1.00 48.72 107 GLY A N 1
ATOM 830 C CA . GLY A 1 107 ? -7.846 11.055 15.934 1.00 48.72 107 GLY A CA 1
ATOM 831 C C . GLY A 1 107 ? -7.142 12.333 16.373 1.00 48.72 107 GLY A C 1
ATOM 832 O O . GLY A 1 107 ? -7.659 13.041 17.220 1.00 48.72 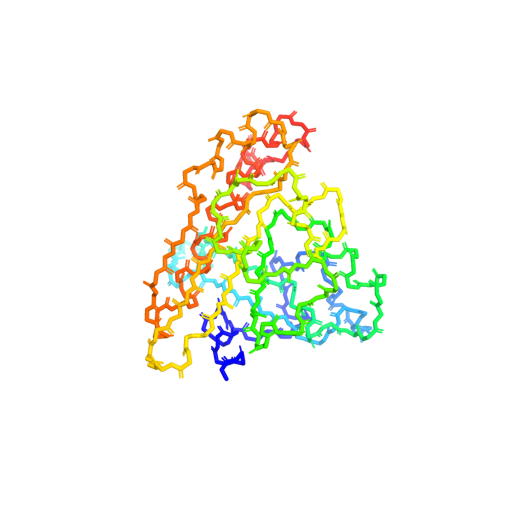107 GLY A O 1
ATOM 833 N N . ASN A 1 108 ? -5.985 12.626 15.775 1.00 48.50 108 ASN A N 1
ATOM 834 C CA . ASN A 1 108 ? -5.342 13.947 15.690 1.00 48.50 108 ASN A CA 1
ATOM 835 C C . ASN A 1 108 ? -5.325 14.850 16.952 1.00 48.50 108 ASN A C 1
ATOM 837 O O . ASN A 1 108 ? -5.277 16.070 16.826 1.00 48.50 108 ASN A O 1
ATOM 841 N N . THR A 1 109 ? -5.336 14.300 18.168 1.00 43.03 109 THR A N 1
ATOM 842 C CA . THR A 1 109 ? -5.354 15.091 19.416 1.00 43.03 109 THR A CA 1
ATOM 843 C C . THR A 1 109 ? -3.969 15.467 19.938 1.00 43.03 109 THR A C 1
ATOM 845 O O . THR A 1 109 ? -3.864 16.290 20.845 1.00 43.03 109 THR A O 1
ATOM 848 N N . GLY A 1 110 ? -2.895 14.912 19.375 1.00 45.28 110 GLY A N 1
ATOM 849 C CA . GLY A 1 110 ? -1.536 15.161 19.840 1.00 45.28 110 GLY A CA 1
ATOM 850 C C . GLY A 1 110 ? -0.604 15.556 18.708 1.00 45.28 110 GLY A C 1
ATOM 851 O O . GLY A 1 110 ? -0.497 14.854 17.710 1.00 45.28 110 GLY A O 1
ATOM 852 N N . ASP A 1 111 ? 0.159 16.623 18.922 1.00 47.81 111 ASP A N 1
ATOM 853 C CA . ASP A 1 111 ? 1.249 17.121 18.066 1.00 47.81 111 ASP A CA 1
ATOM 854 C C . ASP A 1 111 ? 2.445 16.131 17.959 1.00 47.81 111 ASP A C 1
ATOM 856 O O . ASP A 1 111 ? 3.547 16.480 17.530 1.00 47.81 111 ASP A O 1
ATOM 860 N N . LYS A 1 112 ? 2.247 14.873 18.383 1.00 52.19 112 LYS A N 1
ATOM 861 C CA . LYS A 1 112 ? 3.232 13.796 18.327 1.00 52.19 112 LYS A CA 1
ATOM 862 C C . LYS A 1 112 ? 3.251 13.199 16.925 1.00 52.19 112 LYS A C 1
ATOM 864 O O . LYS A 1 112 ? 2.278 12.637 16.433 1.00 52.19 112 LYS A O 1
ATOM 869 N N . GLN A 1 113 ? 4.404 13.331 16.285 1.00 54.00 113 GLN A N 1
ATOM 870 C CA . GLN A 1 113 ? 4.701 12.769 14.979 1.00 54.00 113 GLN A CA 1
ATOM 871 C C . GLN A 1 113 ? 4.640 11.233 15.026 1.00 54.00 113 GLN A C 1
ATOM 873 O O . GLN A 1 113 ? 5.594 10.582 15.445 1.00 54.00 113 GLN A O 1
ATOM 878 N N . VAL A 1 114 ? 3.544 10.644 14.549 1.00 57.03 114 VAL A N 1
ATOM 879 C CA . VAL A 1 114 ? 3.455 9.194 14.319 1.00 57.03 114 VAL A CA 1
ATOM 880 C C . VAL A 1 114 ? 4.053 8.895 12.946 1.00 57.03 114 VAL A C 1
ATOM 882 O O . VAL A 1 114 ? 3.344 8.786 11.952 1.00 57.03 114 VAL A O 1
ATOM 885 N N . SER A 1 115 ? 5.383 8.836 12.872 1.00 60.34 115 SER A N 1
ATOM 886 C CA . SER A 1 115 ? 6.104 8.394 11.673 1.00 60.34 115 SER A CA 1
ATOM 887 C C . SER A 1 115 ? 6.826 7.098 12.008 1.00 60.34 115 SER A C 1
ATOM 889 O O . SER A 1 115 ? 7.875 7.115 12.646 1.00 60.34 115 SER A O 1
ATOM 891 N N . VAL A 1 116 ? 6.247 5.968 11.599 1.00 66.62 116 VAL A N 1
ATOM 892 C CA . VAL A 1 116 ? 6.833 4.629 11.813 1.00 66.62 116 VAL A CA 1
ATOM 893 C C . VAL A 1 116 ? 8.103 4.460 10.970 1.00 66.62 116 VAL A C 1
ATOM 895 O O . VAL A 1 116 ? 9.056 3.800 11.378 1.00 66.62 116 VAL A O 1
ATOM 898 N N . VAL A 1 117 ? 8.138 5.104 9.802 1.00 69.62 117 VAL A N 1
ATOM 899 C CA . VAL A 1 117 ? 9.279 5.117 8.884 1.00 69.62 117 VAL A CA 1
ATOM 900 C C . VAL A 1 117 ? 9.855 6.530 8.834 1.00 69.62 117 VAL A C 1
ATOM 902 O O . VAL A 1 117 ? 9.117 7.507 8.727 1.00 69.62 117 VAL A O 1
ATOM 905 N N . SER A 1 118 ? 11.181 6.652 8.921 1.00 67.69 118 SER A N 1
ATOM 906 C CA . SER A 1 118 ? 11.869 7.932 8.717 1.00 67.69 118 SER A CA 1
ATOM 907 C C . SER A 1 118 ? 12.145 8.148 7.228 1.00 67.69 118 SER A C 1
ATOM 909 O O . SER A 1 118 ? 12.756 7.297 6.585 1.00 67.69 118 SER A O 1
ATOM 911 N N . GLY A 1 119 ? 11.735 9.294 6.689 1.00 67.38 119 GLY A N 1
ATOM 912 C CA . GLY A 1 119 ? 11.922 9.648 5.283 1.00 67.38 119 GLY A CA 1
ATOM 913 C C . GLY A 1 119 ? 11.424 11.058 4.979 1.00 67.38 119 GLY A C 1
ATOM 914 O O . GLY A 1 119 ? 10.766 11.691 5.810 1.00 67.38 119 GLY A O 1
ATOM 915 N N . GLU A 1 120 ? 11.761 11.566 3.797 1.00 72.62 120 GLU A N 1
ATOM 916 C CA . GLU A 1 120 ? 11.168 12.801 3.268 1.00 72.62 120 GLU A CA 1
ATOM 917 C C . GLU A 1 120 ? 9.713 12.565 2.827 1.00 72.62 120 GLU A C 1
ATOM 919 O O . GLU A 1 120 ? 8.860 13.429 3.019 1.00 72.62 120 GLU A O 1
ATOM 924 N N . PHE A 1 121 ? 9.421 11.347 2.362 1.00 80.12 121 PHE A N 1
ATOM 925 C CA . PHE A 1 121 ? 8.092 10.877 1.976 1.00 80.12 121 PHE A CA 1
ATOM 926 C C . PHE A 1 121 ? 7.345 10.252 3.177 1.00 80.12 121 PHE A C 1
ATOM 928 O O . PHE A 1 121 ? 7.561 10.651 4.327 1.00 80.12 121 PHE A O 1
ATOM 935 N N . GLY A 1 122 ? 6.424 9.313 2.940 1.00 84.50 122 GLY A N 1
ATOM 936 C CA . GLY A 1 122 ? 5.580 8.725 3.986 1.00 84.50 122 GLY A CA 1
ATOM 937 C C . GLY A 1 122 ? 4.499 9.685 4.478 1.00 84.50 122 GLY A C 1
ATOM 938 O O . GLY A 1 122 ? 4.396 9.973 5.670 1.00 84.50 122 GLY A O 1
ATOM 939 N N . PHE A 1 123 ? 3.712 10.235 3.555 1.00 89.00 123 PHE A N 1
ATOM 940 C CA . PHE A 1 123 ? 2.637 11.176 3.873 1.00 89.00 123 PHE A CA 1
ATOM 941 C C . PHE A 1 123 ? 1.434 10.498 4.520 1.00 89.00 123 PHE A C 1
ATOM 943 O O . PHE A 1 123 ? 0.755 11.133 5.324 1.00 89.00 123 PHE A O 1
ATOM 950 N N . VAL A 1 124 ? 1.180 9.229 4.188 1.00 91.75 124 VAL A N 1
ATOM 951 C CA . VAL A 1 124 ? 0.053 8.449 4.710 1.00 91.75 124 VAL A CA 1
ATOM 952 C C . VAL A 1 124 ? 0.553 7.148 5.318 1.00 91.75 124 VAL A C 1
ATOM 954 O O . VAL A 1 124 ? 1.361 6.445 4.721 1.00 91.75 124 VAL A O 1
ATOM 957 N N . THR A 1 125 ? 0.041 6.797 6.492 1.00 92.44 125 THR A N 1
ATOM 958 C CA . THR A 1 125 ? 0.243 5.487 7.117 1.00 92.44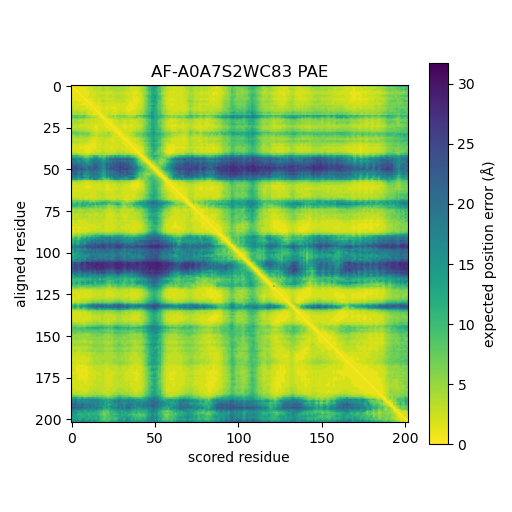 125 THR A CA 1
ATOM 959 C C . THR A 1 125 ? -1.110 4.836 7.375 1.00 92.44 125 THR A C 1
ATOM 961 O O . THR A 1 125 ? -1.978 5.424 8.019 1.00 92.44 125 THR A O 1
ATOM 964 N N . ILE A 1 126 ? -1.289 3.623 6.861 1.00 94.44 126 ILE A N 1
ATOM 965 C CA . ILE A 1 126 ? -2.474 2.787 7.042 1.00 94.44 126 ILE A CA 1
ATOM 966 C C . ILE A 1 126 ? -2.102 1.677 8.019 1.00 94.44 126 ILE A C 1
ATOM 968 O O . ILE A 1 126 ? -1.350 0.764 7.679 1.00 94.44 126 ILE A O 1
ATOM 972 N N . PHE A 1 127 ? -2.620 1.759 9.236 1.00 92.94 127 PHE A N 1
ATOM 973 C CA . PHE A 1 127 ? -2.453 0.733 10.253 1.00 92.94 127 PHE A CA 1
ATOM 974 C C . PHE A 1 127 ? -3.531 -0.332 10.099 1.00 92.94 127 PHE A C 1
ATOM 976 O O . PHE A 1 127 ? -4.707 0.001 9.971 1.00 92.94 127 PHE A O 1
ATOM 983 N N . VAL A 1 128 ? -3.133 -1.600 10.139 1.00 93.44 128 VAL A N 1
ATOM 984 C CA . VAL A 1 128 ? -4.028 -2.759 10.100 1.00 93.44 128 VAL A CA 1
ATOM 985 C C . VAL A 1 128 ? -3.798 -3.558 11.371 1.00 93.44 128 VAL A C 1
ATOM 987 O O . VAL A 1 128 ? -2.709 -4.094 11.570 1.00 93.44 128 VAL A O 1
ATOM 990 N N . LEU A 1 129 ? -4.808 -3.609 12.237 1.00 91.00 129 LEU A N 1
ATOM 991 C CA . LEU A 1 129 ? -4.735 -4.281 13.529 1.00 91.00 129 LEU A CA 1
ATOM 992 C C . LEU A 1 129 ? -5.786 -5.395 13.601 1.00 91.00 129 LEU A C 1
ATOM 994 O O . LEU A 1 129 ? -6.976 -5.113 13.415 1.00 91.00 129 LEU A O 1
ATOM 998 N N . PRO A 1 130 ? -5.394 -6.642 13.903 1.00 88.69 130 PRO A N 1
ATOM 999 C CA . PRO A 1 130 ? -6.345 -7.692 14.204 1.00 88.69 130 PRO A CA 1
ATOM 1000 C C . PRO A 1 130 ? -7.045 -7.430 15.534 1.00 88.69 130 PRO A C 1
ATOM 1002 O O . PRO A 1 130 ? -6.419 -7.072 16.531 1.00 88.69 130 PRO A O 1
ATOM 1005 N N . LEU A 1 131 ? -8.368 -7.596 15.544 1.00 85.19 131 LEU A N 1
ATOM 1006 C CA . LEU A 1 131 ? -9.146 -7.565 16.778 1.00 85.19 131 LEU A CA 1
ATOM 1007 C C . LEU A 1 131 ? -9.077 -8.949 17.437 1.00 85.19 131 LEU A C 1
ATOM 1009 O O . LEU A 1 131 ? -9.231 -9.964 16.759 1.00 85.19 131 LEU A O 1
ATOM 1013 N N . ILE A 1 132 ? -8.830 -8.971 18.754 1.00 73.81 132 ILE A N 1
ATOM 1014 C CA . ILE A 1 132 ? -8.539 -10.184 19.548 1.00 73.81 132 ILE A CA 1
ATOM 1015 C C . ILE A 1 132 ? -9.653 -11.235 19.412 1.00 73.81 132 ILE A C 1
ATOM 1017 O O . ILE A 1 132 ? -9.378 -12.432 19.369 1.00 73.81 132 ILE A O 1
ATOM 1021 N N . GLU A 1 133 ? -10.905 -10.794 19.283 1.00 68.44 133 GLU A N 1
ATOM 1022 C CA . GLU A 1 133 ? -12.071 -11.664 19.168 1.00 68.44 133 GLU A CA 1
ATOM 1023 C C . GLU A 1 133 ? -12.839 -11.353 17.876 1.00 68.44 133 GLU A C 1
ATOM 1025 O O . GLU A 1 133 ? -13.591 -10.383 17.788 1.00 68.44 133 GLU A O 1
ATOM 1030 N N . GLY A 1 134 ? -12.652 -12.186 16.847 1.00 71.69 134 GLY A N 1
ATOM 1031 C CA . GLY A 1 134 ? -13.546 -12.236 15.688 1.00 71.69 134 GLY A CA 1
ATOM 1032 C C . GLY A 1 134 ? -12.887 -12.181 14.309 1.00 71.69 134 GLY A C 1
ATOM 1033 O O . GLY A 1 134 ? -11.668 -12.201 14.137 1.00 71.69 134 GLY A O 1
ATOM 1034 N N . ASN A 1 135 ? -13.749 -12.123 13.291 1.00 88.25 135 ASN A N 1
ATOM 1035 C CA . ASN A 1 135 ? -13.377 -12.047 11.877 1.00 88.25 135 ASN A CA 1
ATOM 1036 C C . ASN A 1 135 ? -13.298 -10.594 11.375 1.00 88.25 135 ASN A C 1
ATOM 1038 O O . ASN A 1 135 ? -13.620 -10.310 10.223 1.00 88.25 135 ASN A O 1
ATOM 1042 N N . MET A 1 136 ? -12.897 -9.672 12.250 1.00 90.69 136 MET A N 1
ATOM 1043 C CA . MET A 1 136 ? -12.834 -8.237 11.982 1.00 90.69 136 MET A CA 1
ATOM 1044 C C . MET A 1 136 ? -11.423 -7.705 12.245 1.00 90.69 136 MET A C 1
ATOM 1046 O O . MET A 1 136 ? -10.716 -8.184 13.128 1.00 90.69 136 MET A O 1
ATOM 1050 N N . MET A 1 137 ? -11.037 -6.693 11.480 1.00 91.25 137 MET A N 1
ATOM 1051 C CA . MET A 1 137 ? -9.784 -5.957 11.592 1.00 91.25 137 MET A CA 1
ATOM 1052 C C . MET A 1 137 ? -10.106 -4.474 11.766 1.00 91.25 137 MET A C 1
ATOM 1054 O O . MET A 1 137 ? -11.047 -3.962 11.154 1.00 91.25 137 MET A O 1
ATOM 1058 N N . ASN A 1 138 ? -9.311 -3.777 12.568 1.00 92.19 138 ASN A N 1
ATOM 1059 C CA . ASN A 1 138 ? -9.352 -2.328 12.664 1.00 92.19 138 ASN A CA 1
ATOM 1060 C C . ASN A 1 138 ? -8.345 -1.713 11.685 1.00 92.19 138 ASN A C 1
ATOM 1062 O O . ASN A 1 138 ? -7.166 -2.072 11.697 1.00 92.19 138 ASN A O 1
ATOM 1066 N N . VAL A 1 139 ? -8.809 -0.788 10.850 1.00 94.12 139 VAL A N 1
ATOM 1067 C CA . VAL A 1 139 ? -7.979 -0.028 9.917 1.00 94.12 139 VAL A CA 1
ATOM 1068 C C . VAL A 1 139 ? -7.990 1.428 10.323 1.00 94.12 139 VAL A C 1
ATOM 1070 O O . VAL A 1 139 ? -9.048 2.055 10.298 1.00 94.12 139 VAL A O 1
ATOM 1073 N N . THR A 1 140 ? -6.819 1.983 10.619 1.00 93.00 140 THR A N 1
ATOM 1074 C CA . THR A 1 140 ? -6.687 3.413 10.903 1.00 93.00 140 THR A CA 1
ATOM 1075 C C . THR A 1 140 ? -5.758 4.078 9.906 1.00 93.00 140 THR A C 1
ATOM 1077 O O . THR A 1 140 ? -4.617 3.657 9.727 1.00 93.00 140 THR A O 1
ATOM 1080 N N . VAL A 1 141 ? -6.225 5.155 9.284 1.00 92.50 141 VAL A N 1
ATOM 1081 C CA . VAL A 1 141 ? -5.430 5.984 8.380 1.00 92.50 141 VAL A CA 1
ATOM 1082 C C . VAL A 1 141 ? -4.975 7.230 9.108 1.00 92.50 141 VAL A C 1
ATOM 1084 O O . VAL A 1 141 ? -5.792 7.974 9.653 1.00 92.50 141 VAL A O 1
ATOM 1087 N N . LYS A 1 142 ? -3.671 7.490 9.059 1.00 89.06 142 LYS A N 1
ATOM 1088 C CA . LYS A 1 142 ? -3.065 8.722 9.556 1.00 89.06 142 LYS A CA 1
ATOM 1089 C C . LYS A 1 142 ? -2.287 9.411 8.456 1.00 89.06 142 LYS A C 1
ATOM 1091 O O . LYS A 1 142 ? -1.646 8.758 7.634 1.00 89.06 142 LYS A O 1
ATOM 1096 N N . ILE A 1 143 ? -2.330 10.735 8.474 1.00 88.38 143 ILE A N 1
ATOM 1097 C CA . ILE A 1 143 ? -1.447 11.569 7.668 1.00 88.38 143 ILE A CA 1
ATOM 1098 C C . ILE A 1 143 ? -0.312 12.080 8.548 1.00 88.38 143 ILE A C 1
ATOM 1100 O O . ILE A 1 143 ? -0.494 12.307 9.746 1.00 88.38 143 ILE A O 1
ATOM 1104 N N . ARG A 1 144 ? 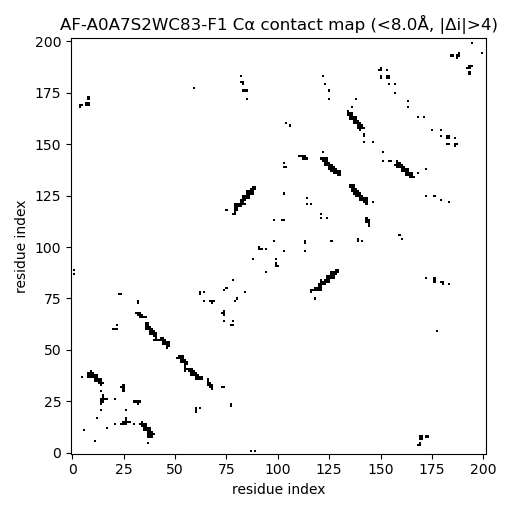0.864 12.261 7.957 1.00 85.31 144 ARG A N 1
ATOM 1105 C CA . ARG A 1 144 ? 2.016 12.840 8.646 1.00 85.31 144 ARG A CA 1
ATOM 1106 C C . ARG A 1 144 ? 1.672 14.239 9.173 1.00 85.31 144 ARG A C 1
ATOM 1108 O O . ARG A 1 144 ? 0.947 15.003 8.536 1.00 85.31 144 ARG A O 1
ATOM 1115 N N . SER A 1 145 ? 2.197 14.590 10.345 1.00 79.25 145 SER A N 1
ATOM 1116 C CA . SER A 1 145 ? 2.018 15.930 10.904 1.00 79.25 145 SER A CA 1
ATOM 1117 C C . SER A 1 145 ? 2.815 16.972 10.110 1.00 79.25 145 SER A C 1
ATOM 1119 O O . SER A 1 145 ? 3.848 16.665 9.512 1.00 79.25 145 SER A O 1
ATOM 1121 N N . ARG A 1 146 ? 2.340 18.225 10.122 1.00 78.62 146 ARG A N 1
ATOM 1122 C CA . ARG A 1 146 ? 3.008 19.379 9.484 1.00 78.62 146 ARG A CA 1
ATOM 1123 C C . ARG A 1 146 ? 3.213 19.238 7.967 1.00 78.62 146 ARG A C 1
ATOM 1125 O O . ARG A 1 146 ? 4.189 19.749 7.423 1.00 78.62 146 ARG A O 1
ATOM 1132 N N . LEU A 1 147 ? 2.292 18.556 7.285 1.00 81.50 147 LEU A N 1
ATOM 1133 C CA . LEU A 1 147 ? 2.248 18.549 5.823 1.00 81.50 147 LEU A CA 1
ATOM 1134 C C . LEU A 1 147 ? 1.827 19.911 5.268 1.00 81.50 147 LEU A C 1
ATOM 1136 O O . LEU A 1 147 ? 1.103 20.668 5.916 1.00 81.50 147 LEU A O 1
ATOM 1140 N N . ASP A 1 148 ? 2.257 20.182 4.036 1.00 84.62 148 ASP A N 1
ATOM 1141 C CA . ASP A 1 148 ? 1.772 21.310 3.242 1.00 84.62 148 ASP A CA 1
ATOM 1142 C C . ASP A 1 148 ? 0.235 21.300 3.189 1.00 84.62 148 ASP A C 1
ATOM 1144 O O . ASP A 1 148 ? -0.392 20.239 3.080 1.00 84.62 148 ASP A O 1
ATOM 1148 N N . THR A 1 149 ? -0.383 22.480 3.267 1.00 86.00 149 THR A N 1
ATOM 1149 C CA . THR A 1 149 ? -1.843 22.622 3.333 1.00 86.00 149 THR A CA 1
ATOM 1150 C C . THR A 1 149 ? -2.543 22.016 2.121 1.00 86.00 149 THR A C 1
ATOM 1152 O O . THR A 1 149 ? -3.632 21.463 2.277 1.00 86.00 149 THR A O 1
ATOM 1155 N N . LYS A 1 150 ? -1.915 22.038 0.937 1.00 86.44 150 LYS A N 1
ATOM 1156 C CA . LYS A 1 150 ? -2.463 21.398 -0.266 1.00 86.44 150 LYS A CA 1
ATOM 1157 C C . LYS A 1 150 ? -2.559 19.881 -0.096 1.00 86.44 150 LYS A C 1
ATOM 1159 O O . LYS A 1 150 ? -3.619 19.307 -0.329 1.00 86.44 150 LYS A O 1
ATOM 1164 N N . ILE A 1 151 ? -1.474 19.248 0.358 1.00 85.56 151 ILE A N 1
ATOM 1165 C CA . ILE A 1 151 ? -1.392 17.789 0.544 1.00 85.56 151 ILE A CA 1
ATOM 1166 C C . ILE A 1 151 ? -2.326 17.350 1.673 1.00 85.56 151 ILE A C 1
ATOM 1168 O O . ILE A 1 151 ? -3.077 16.389 1.523 1.00 85.56 151 ILE A O 1
ATOM 1172 N N . SER A 1 152 ? -2.329 18.090 2.783 1.00 87.69 152 SER A N 1
ATOM 1173 C CA . SER A 1 152 ? -3.216 17.820 3.915 1.00 87.69 152 SER A CA 1
ATOM 1174 C C . SER A 1 152 ? -4.694 17.885 3.509 1.00 87.69 152 SER A C 1
ATOM 1176 O O . SER A 1 152 ? -5.453 16.967 3.812 1.00 87.69 152 SER A O 1
ATOM 1178 N N . SER A 1 153 ? -5.098 18.910 2.748 1.00 88.94 153 SER A N 1
ATOM 1179 C CA . SER A 1 153 ? -6.473 19.055 2.246 1.00 88.94 153 SER A CA 1
ATOM 1180 C C . SER A 1 153 ? -6.874 17.930 1.283 1.00 88.94 153 SER A C 1
ATOM 1182 O O . SER A 1 153 ? -7.977 17.395 1.374 1.00 88.94 153 SER A O 1
ATOM 1184 N N . ALA A 1 154 ? -5.966 17.504 0.400 1.00 89.12 154 ALA A N 1
ATOM 1185 C CA . ALA A 1 154 ? -6.229 16.397 -0.519 1.00 89.12 154 ALA A CA 1
ATOM 1186 C C . ALA A 1 154 ? -6.427 15.054 0.210 1.00 89.12 154 ALA A C 1
ATOM 1188 O O . ALA A 1 154 ? -7.214 14.222 -0.238 1.00 89.12 154 ALA A O 1
ATOM 1189 N N . LEU A 1 155 ? -5.743 14.840 1.338 1.00 90.31 155 LEU A N 1
ATOM 1190 C CA . LEU A 1 155 ? -5.729 13.562 2.060 1.00 90.31 155 LEU A CA 1
ATOM 1191 C C . LEU A 1 155 ? -6.680 13.499 3.260 1.00 90.31 155 LEU A C 1
ATOM 1193 O O . LEU A 1 155 ? -6.986 12.400 3.719 1.00 90.31 155 LEU A O 1
ATOM 1197 N N . CYS A 1 156 ? -7.163 14.635 3.773 1.00 88.69 156 CYS A N 1
ATOM 1198 C CA . CYS A 1 156 ? -7.928 14.685 5.024 1.00 88.69 156 CYS A CA 1
ATOM 1199 C C . CYS A 1 156 ? -9.176 13.789 5.013 1.00 88.69 156 CYS A C 1
ATOM 1201 O O . CYS A 1 156 ? -9.513 13.196 6.031 1.00 88.69 156 CYS A O 1
ATOM 1203 N N . HIS A 1 157 ? -9.813 13.622 3.852 1.00 89.25 157 HIS A N 1
ATOM 1204 C CA . HIS A 1 157 ? -11.006 12.794 3.683 1.00 89.25 157 HIS A CA 1
ATOM 1205 C C . HIS A 1 157 ? -10.744 11.280 3.800 1.00 89.25 157 HIS A C 1
ATOM 1207 O O . HIS A 1 157 ? -11.692 10.506 3.913 1.00 89.25 157 HIS A O 1
ATOM 1213 N N . LEU A 1 158 ? -9.480 10.847 3.727 1.00 90.88 158 LEU A N 1
ATOM 1214 C CA . LEU A 1 158 ? -9.075 9.450 3.913 1.00 90.88 158 LEU A CA 1
ATOM 1215 C C . LEU A 1 158 ? -8.735 9.134 5.373 1.00 90.88 158 LEU A C 1
ATOM 1217 O O . LEU A 1 158 ? -8.646 7.962 5.726 1.00 90.88 158 LEU A O 1
ATOM 1221 N N . VAL A 1 159 ? -8.513 10.158 6.203 1.00 90.75 159 VAL A N 1
ATOM 1222 C CA . VAL A 1 159 ? -8.121 10.010 7.608 1.00 90.75 159 VAL A CA 1
ATOM 1223 C C . VAL A 1 159 ? -9.309 9.524 8.426 1.00 90.75 159 VAL A C 1
ATOM 1225 O O . VAL A 1 159 ? -10.401 10.083 8.353 1.00 90.75 159 VAL A O 1
ATOM 1228 N N . GLY A 1 160 ? -9.082 8.506 9.248 1.00 88.88 160 GLY A N 1
ATOM 1229 C CA . GLY A 1 160 ? -10.117 7.952 10.105 1.00 88.88 160 GLY A CA 1
ATOM 1230 C C . GLY A 1 160 ? -9.891 6.485 10.424 1.00 88.88 160 GLY A C 1
ATOM 1231 O O . GLY A 1 160 ? -8.877 5.895 10.048 1.00 88.88 160 GLY A O 1
ATOM 1232 N N . THR A 1 161 ? -10.869 5.916 11.116 1.00 92.12 161 THR A N 1
ATOM 1233 C CA . THR A 1 161 ? -10.853 4.535 11.596 1.00 92.12 161 THR A CA 1
ATOM 1234 C C . THR A 1 161 ? -12.024 3.777 10.983 1.00 92.12 161 THR A C 1
ATOM 1236 O O . THR A 1 161 ? -13.123 4.315 10.850 1.00 92.12 161 THR A O 1
ATOM 1239 N N . SER A 1 162 ? -11.807 2.532 10.575 1.00 93.88 162 SER A N 1
ATOM 1240 C CA . SER A 1 162 ? -12.824 1.670 9.971 1.00 93.88 162 SER A CA 1
ATOM 1241 C C . SER A 1 162 ? -12.653 0.234 10.445 1.00 93.88 162 SER A C 1
ATOM 1243 O O . SER A 1 162 ? -11.543 -0.287 10.470 1.00 93.88 162 SER A O 1
ATOM 1245 N N . ILE A 1 163 ? -13.762 -0.426 10.779 1.00 93.62 163 ILE A N 1
ATOM 1246 C CA . ILE A 1 163 ? -13.776 -1.855 11.107 1.00 93.62 163 ILE A CA 1
ATOM 1247 C C . ILE A 1 163 ? -14.178 -2.624 9.851 1.00 93.62 163 ILE A C 1
ATOM 1249 O O . ILE A 1 163 ? -15.212 -2.338 9.248 1.00 93.62 163 ILE A O 1
ATOM 1253 N N . VAL A 1 164 ? -13.355 -3.588 9.446 1.00 95.06 164 VAL A N 1
ATOM 1254 C CA . VAL A 1 164 ? -13.511 -4.316 8.182 1.00 95.06 164 VAL A CA 1
ATOM 1255 C C . VAL A 1 164 ? -13.367 -5.816 8.419 1.00 95.06 164 VAL A C 1
ATOM 1257 O O . VAL A 1 164 ? -12.521 -6.249 9.193 1.00 95.06 164 VAL A O 1
ATOM 1260 N N . SER A 1 165 ? -14.171 -6.626 7.727 1.00 94.81 165 SER A N 1
ATOM 1261 C CA . SER A 1 165 ? -14.041 -8.091 7.736 1.00 94.81 165 SER A CA 1
ATOM 1262 C C . SER A 1 165 ? -12.650 -8.543 7.270 1.00 94.81 165 SER A C 1
ATOM 1264 O O . SER A 1 165 ? -12.143 -8.016 6.273 1.00 94.81 165 SER A O 1
ATOM 1266 N N . LYS A 1 166 ? -12.079 -9.589 7.889 1.00 92.38 166 LYS A N 1
ATOM 1267 C CA . LYS A 1 166 ? -10.822 -10.214 7.420 1.00 92.38 166 LYS A CA 1
ATOM 1268 C C . LYS A 1 166 ? -10.917 -10.696 5.969 1.00 92.38 166 LYS A C 1
ATOM 1270 O O . LYS A 1 166 ? -9.915 -10.694 5.273 1.00 92.38 166 LYS A O 1
ATOM 1275 N N . SER A 1 167 ? -12.108 -11.040 5.472 1.00 93.19 167 SER A N 1
ATOM 1276 C CA . SER A 1 167 ? -12.284 -11.472 4.075 1.00 93.19 167 SER A CA 1
ATOM 1277 C C . SER A 1 167 ? -12.041 -10.356 3.052 1.00 93.19 167 SER A C 1
ATOM 1279 O O . SER A 1 167 ? -11.672 -10.630 1.916 1.00 93.19 167 SER A O 1
ATOM 1281 N N . ASN A 1 168 ? -12.266 -9.095 3.440 1.00 95.25 168 ASN A N 1
ATOM 1282 C CA . ASN A 1 168 ? -12.249 -7.944 2.528 1.00 95.25 168 ASN A CA 1
ATOM 1283 C C . ASN A 1 168 ? -11.114 -6.961 2.842 1.00 95.25 168 ASN A C 1
ATOM 1285 O O . ASN A 1 168 ? -10.917 -5.990 2.108 1.00 95.25 168 ASN A O 1
ATOM 1289 N N . ILE A 1 169 ? -10.374 -7.202 3.927 1.00 96.12 169 ILE A N 1
ATOM 1290 C CA . ILE A 1 169 ? -9.379 -6.280 4.471 1.00 96.12 169 ILE A CA 1
ATOM 1291 C C . ILE A 1 169 ? -8.296 -5.920 3.456 1.00 96.12 169 ILE A C 1
ATOM 1293 O O . ILE A 1 169 ? -7.995 -4.743 3.278 1.00 96.12 169 ILE A O 1
ATOM 1297 N N . SER A 1 170 ? -7.744 -6.901 2.743 1.00 96.69 170 SER A N 1
ATOM 1298 C CA . SER A 1 170 ? -6.640 -6.646 1.822 1.00 96.69 170 SER A CA 1
ATOM 1299 C C . SER A 1 170 ? -7.085 -5.806 0.628 1.00 96.69 170 SER A C 1
ATOM 1301 O O . SER A 1 170 ? -6.395 -4.864 0.244 1.00 96.69 170 SER A O 1
ATOM 1303 N N . THR A 1 171 ? -8.276 -6.070 0.085 1.00 95.94 171 THR A N 1
ATOM 1304 C CA . THR A 1 171 ? -8.855 -5.245 -0.984 1.00 95.94 171 THR A CA 1
ATOM 1305 C C . THR A 1 171 ? -9.157 -3.834 -0.489 1.00 95.94 171 THR A C 1
ATOM 1307 O O . THR A 1 171 ? -8.803 -2.871 -1.165 1.00 95.94 171 THR A O 1
ATOM 1310 N N . PHE A 1 172 ? -9.744 -3.692 0.702 1.00 97.19 172 PHE A N 1
ATOM 1311 C CA . PHE A 1 172 ? -10.021 -2.387 1.303 1.00 97.19 172 PHE A CA 1
ATOM 1312 C C . PHE A 1 172 ? -8.740 -1.559 1.483 1.00 97.19 172 PHE A C 1
ATOM 1314 O O . PHE A 1 172 ? -8.664 -0.422 1.017 1.00 97.19 172 PHE A O 1
ATOM 1321 N N . VAL A 1 173 ? -7.706 -2.148 2.089 1.00 97.69 173 VAL A N 1
ATOM 1322 C CA . VAL A 1 173 ? -6.419 -1.484 2.336 1.00 97.69 173 VAL A CA 1
ATOM 1323 C C . VAL A 1 173 ? -5.696 -1.156 1.029 1.00 97.69 173 VAL A C 1
ATOM 1325 O O . VAL A 1 173 ? -5.166 -0.055 0.899 1.00 97.69 173 VAL A O 1
ATOM 1328 N N . ARG A 1 174 ? -5.718 -2.051 0.030 1.00 97.00 174 ARG A N 1
ATOM 1329 C CA . ARG A 1 174 ? -5.149 -1.778 -1.300 1.00 97.00 174 ARG A CA 1
ATOM 1330 C C . ARG A 1 174 ? -5.818 -0.573 -1.960 1.00 97.00 174 ARG A C 1
ATOM 1332 O O . ARG A 1 174 ? -5.116 0.322 -2.419 1.00 97.00 174 ARG A O 1
ATOM 1339 N N . GLN A 1 175 ? -7.150 -0.515 -1.977 1.00 95.12 175 GLN A N 1
ATOM 1340 C CA . GLN A 1 175 ? -7.885 0.607 -2.577 1.00 95.12 175 GLN A CA 1
ATOM 1341 C C . GLN A 1 175 ? -7.609 1.926 -1.850 1.00 95.12 175 GLN A C 1
ATOM 1343 O O . GLN A 1 175 ? -7.446 2.974 -2.476 1.00 95.12 175 GLN A O 1
ATOM 1348 N N . LEU A 1 176 ? -7.502 1.875 -0.524 1.00 96.38 176 LEU A N 1
ATOM 1349 C CA . LEU A 1 176 ? -7.148 3.027 0.295 1.00 96.38 176 LEU A CA 1
ATOM 1350 C C . LEU A 1 176 ? -5.727 3.520 -0.004 1.00 96.38 176 LEU A C 1
ATOM 1352 O O . LEU A 1 176 ? -5.527 4.718 -0.199 1.00 96.38 176 LEU A O 1
ATOM 1356 N N . ALA A 1 177 ? -4.767 2.599 -0.124 1.00 96.75 177 ALA A N 1
ATOM 1357 C CA . ALA A 1 177 ? -3.389 2.913 -0.482 1.00 96.75 177 ALA A CA 1
ATOM 1358 C C . ALA A 1 177 ? -3.280 3.510 -1.893 1.00 96.75 177 ALA A C 1
ATOM 1360 O O . ALA A 1 177 ? -2.603 4.518 -2.074 1.00 96.75 177 ALA A O 1
ATOM 1361 N N . MET A 1 178 ? -4.002 2.954 -2.872 1.00 94.12 178 MET A N 1
ATOM 1362 C CA . MET A 1 178 ? -4.054 3.483 -4.241 1.00 94.12 178 MET A CA 1
ATOM 1363 C C . MET A 1 178 ? -4.605 4.910 -4.287 1.00 94.12 178 MET A C 1
ATOM 1365 O O . MET A 1 178 ? -4.023 5.777 -4.936 1.00 94.12 178 MET A O 1
ATOM 1369 N N . ARG A 1 179 ? -5.717 5.172 -3.587 1.00 94.31 179 ARG A N 1
ATOM 1370 C CA . ARG A 1 179 ? -6.331 6.508 -3.520 1.00 94.31 179 ARG A CA 1
ATOM 1371 C C . ARG A 1 179 ? -5.416 7.519 -2.836 1.00 94.31 179 ARG A C 1
ATOM 1373 O O . ARG A 1 179 ? -5.287 8.639 -3.322 1.00 94.31 179 ARG A O 1
ATOM 1380 N N . ALA A 1 180 ? -4.784 7.120 -1.735 1.00 94.75 180 ALA A N 1
ATOM 1381 C CA . ALA A 1 180 ? -3.826 7.949 -1.018 1.00 94.75 180 ALA A CA 1
ATOM 1382 C C . ALA A 1 180 ? -2.614 8.294 -1.896 1.00 94.75 180 ALA A C 1
ATOM 1384 O O . ALA A 1 180 ? -2.261 9.464 -2.015 1.00 94.75 180 ALA A O 1
ATOM 1385 N N . ASP A 1 181 ? -2.019 7.306 -2.567 1.00 92.88 181 ASP A N 1
ATOM 1386 C CA . ASP A 1 181 ? -0.872 7.532 -3.446 1.00 92.88 181 ASP A CA 1
ATOM 1387 C C . ASP A 1 181 ? -1.236 8.412 -4.652 1.00 92.88 181 ASP A C 1
ATOM 1389 O O . ASP A 1 181 ? -0.498 9.338 -4.989 1.00 92.88 181 ASP A O 1
ATOM 1393 N N . LEU A 1 182 ? -2.407 8.193 -5.259 1.00 90.44 182 LEU A N 1
ATOM 1394 C CA . LEU A 1 182 ? -2.901 9.032 -6.351 1.00 90.44 182 LEU A CA 1
ATOM 1395 C C . LEU A 1 182 ? -3.100 10.489 -5.906 1.00 90.44 182 LEU A C 1
ATOM 1397 O O . LEU A 1 182 ? -2.699 11.404 -6.624 1.00 90.44 182 LEU A O 1
ATOM 1401 N N . ALA A 1 183 ? -3.675 10.713 -4.722 1.00 91.12 183 ALA A N 1
ATOM 1402 C CA . ALA A 1 183 ? -3.848 12.050 -4.159 1.00 91.12 183 ALA A CA 1
ATOM 1403 C C . ALA A 1 183 ? -2.497 12.732 -3.875 1.00 91.12 183 ALA A C 1
ATOM 1405 O O . ALA A 1 183 ? -2.318 13.908 -4.209 1.00 91.12 183 ALA A O 1
ATOM 1406 N N . CYS A 1 184 ? -1.523 11.991 -3.333 1.00 89.94 184 CYS A N 1
ATOM 1407 C CA . CYS A 1 184 ? -0.154 12.469 -3.139 1.00 89.94 184 CYS A CA 1
ATOM 1408 C C . CYS A 1 184 ? 0.474 12.884 -4.473 1.00 89.94 184 CYS A C 1
ATOM 1410 O O . CYS A 1 184 ? 0.916 14.023 -4.614 1.00 89.94 184 CYS A O 1
ATOM 1412 N N . ARG A 1 185 ? 0.462 12.000 -5.479 1.00 86.31 185 ARG A N 1
ATOM 1413 C CA . ARG A 1 185 ? 1.047 12.275 -6.799 1.00 86.31 185 ARG A CA 1
ATOM 1414 C C . ARG A 1 185 ? 0.370 13.437 -7.513 1.00 86.31 185 ARG A C 1
ATOM 1416 O O . ARG A 1 185 ? 1.074 14.290 -8.036 1.00 86.31 185 ARG A O 1
ATOM 1423 N N . SER A 1 186 ? -0.960 13.516 -7.481 1.00 85.38 186 SER A N 1
ATOM 1424 C CA . SER A 1 186 ? -1.708 14.623 -8.091 1.00 85.38 186 SER A CA 1
ATOM 1425 C C . SER A 1 186 ? -1.372 15.967 -7.444 1.00 85.38 186 SER A C 1
ATOM 1427 O O . SER A 1 186 ? -1.238 16.965 -8.141 1.00 85.38 186 SER A O 1
ATOM 1429 N N . THR A 1 187 ? -1.170 15.997 -6.125 1.00 84.81 187 THR A N 1
ATOM 1430 C CA . THR A 1 187 ? -0.820 17.240 -5.421 1.00 84.81 187 THR A CA 1
ATOM 1431 C C . THR A 1 187 ? 0.654 17.615 -5.601 1.00 84.81 187 THR A C 1
ATOM 1433 O O . THR A 1 187 ? 1.015 18.790 -5.555 1.00 84.81 187 THR A O 1
ATOM 1436 N N . LEU A 1 188 ? 1.522 16.621 -5.804 1.00 80.25 188 LEU A N 1
ATOM 1437 C CA . LEU A 1 188 ? 2.958 16.804 -6.020 1.00 80.25 188 LEU A CA 1
ATOM 1438 C C . LEU A 1 188 ? 3.336 17.001 -7.489 1.00 80.25 188 LEU A C 1
ATOM 1440 O O . LEU A 1 188 ? 4.490 17.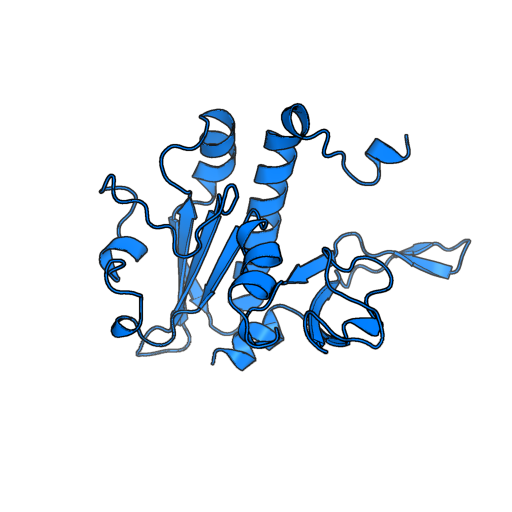332 -7.756 1.00 80.25 188 LEU A O 1
ATOM 1444 N N . GLN A 1 189 ? 2.400 16.823 -8.423 1.00 73.50 189 GLN A N 1
ATOM 1445 C CA . GLN A 1 189 ? 2.617 16.951 -9.864 1.00 73.50 189 GLN A CA 1
ATOM 1446 C C . GLN A 1 189 ? 3.313 18.273 -10.219 1.00 73.50 189 GLN A C 1
ATOM 1448 O O . GLN A 1 189 ? 4.334 18.255 -10.902 1.00 73.50 189 GLN A O 1
ATOM 1453 N N . ASP A 1 190 ? 2.857 19.389 -9.645 1.00 66.06 190 ASP A N 1
ATOM 1454 C CA . ASP A 1 190 ? 3.445 20.718 -9.872 1.00 66.06 190 ASP A CA 1
ATOM 1455 C C . ASP A 1 190 ? 4.864 20.878 -9.294 1.00 66.06 190 ASP A C 1
ATOM 1457 O O . ASP A 1 190 ? 5.629 21.723 -9.752 1.00 66.06 190 ASP A O 1
ATOM 1461 N N . ARG A 1 191 ? 5.220 20.106 -8.256 1.00 65.19 191 ARG A N 1
ATOM 1462 C CA . ARG A 1 191 ? 6.518 20.212 -7.561 1.00 65.19 191 ARG A CA 1
ATOM 1463 C C . ARG A 1 191 ? 7.574 19.262 -8.109 1.00 65.19 191 ARG A C 1
ATOM 1465 O O . ARG A 1 191 ? 8.747 19.614 -8.119 1.00 65.19 191 ARG A O 1
ATOM 1472 N N . LEU A 1 192 ? 7.164 18.059 -8.498 1.00 65.38 192 LEU A N 1
ATOM 1473 C CA . LEU A 1 192 ? 8.064 16.976 -8.898 1.00 65.38 192 LEU A CA 1
ATOM 1474 C C . LEU A 1 192 ? 8.043 16.712 -10.407 1.00 65.38 192 LEU A C 1
ATOM 1476 O O . LEU A 1 192 ? 8.853 15.926 -10.882 1.00 65.38 192 LEU A O 1
ATOM 1480 N N . GLY A 1 193 ? 7.133 17.342 -11.159 1.00 61.25 193 GLY A N 1
ATOM 1481 C CA . GLY A 1 193 ? 6.949 17.050 -12.582 1.00 61.25 193 GLY A CA 1
ATOM 1482 C C . GLY A 1 193 ? 6.410 15.639 -12.828 1.00 61.25 193 GLY A C 1
ATOM 1483 O O . GLY A 1 193 ? 6.665 15.060 -13.876 1.00 61.25 193 GLY A O 1
ATOM 1484 N N . ASN A 1 194 ? 5.697 15.062 -11.854 1.00 63.69 194 ASN A N 1
ATOM 1485 C CA . ASN A 1 194 ? 5.132 13.720 -11.967 1.00 63.69 194 ASN A CA 1
ATOM 1486 C C . ASN A 1 194 ? 3.860 13.768 -12.814 1.00 63.69 194 ASN A C 1
ATOM 1488 O O . ASN A 1 194 ? 2.797 14.154 -12.327 1.00 63.69 194 ASN A O 1
ATOM 1492 N N . PHE A 1 195 ? 3.966 13.359 -14.072 1.00 64.19 195 PHE A N 1
ATOM 1493 C CA . PHE A 1 195 ? 2.832 13.243 -14.977 1.00 64.19 195 PHE A CA 1
ATOM 1494 C C . PHE A 1 195 ? 2.254 11.830 -14.936 1.00 64.19 195 PHE A C 1
ATOM 1496 O O . PHE A 1 195 ? 2.915 10.853 -14.585 1.00 64.19 195 PHE A O 1
ATOM 1503 N N . SER A 1 196 ? 0.974 11.705 -15.267 1.00 66.19 196 SER A N 1
ATOM 1504 C CA . SER A 1 196 ? 0.418 10.383 -15.545 1.00 66.19 196 SER A CA 1
ATOM 1505 C C . SER A 1 196 ? 1.011 9.828 -16.844 1.00 66.19 196 SER A C 1
ATOM 1507 O O . SER A 1 196 ? 1.302 10.581 -17.770 1.00 66.19 196 SER A O 1
ATOM 1509 N N . ASN A 1 197 ? 1.125 8.502 -16.951 1.00 68.88 197 ASN A N 1
ATOM 1510 C CA . ASN A 1 197 ? 1.711 7.844 -18.128 1.00 68.88 197 ASN A CA 1
ATOM 1511 C C . ASN A 1 197 ? 1.068 8.263 -19.461 1.00 68.88 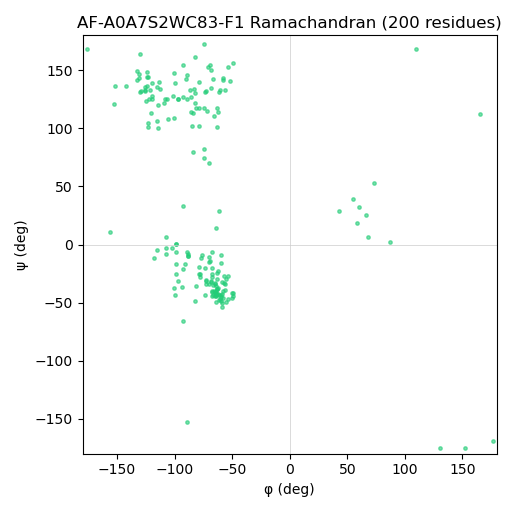197 ASN A C 1
ATOM 1513 O O . ASN A 1 197 ? 1.700 8.147 -20.505 1.00 68.88 197 ASN A O 1
ATOM 1517 N N . TRP A 1 198 ? -0.203 8.678 -19.454 1.00 66.62 198 TRP A N 1
ATOM 1518 C CA . TRP A 1 198 ? -0.865 9.181 -20.656 1.00 66.62 198 TRP A CA 1
ATOM 1519 C C . TRP A 1 198 ? -0.519 10.648 -20.931 1.00 66.62 198 TRP A C 1
ATOM 1521 O O . TRP A 1 198 ? -0.342 10.996 -22.090 1.00 66.62 198 TRP A O 1
ATOM 1531 N N . GLN A 1 199 ? -0.363 11.486 -19.899 1.00 67.25 199 GLN A N 1
ATOM 1532 C CA . GLN A 1 199 ? 0.087 12.876 -20.048 1.00 67.25 199 GLN A CA 1
ATOM 1533 C C . GLN A 1 199 ? 1.511 12.960 -20.597 1.00 67.25 199 GLN A C 1
ATOM 1535 O O . GLN A 1 199 ? 1.785 13.850 -21.384 1.00 67.25 199 GLN A O 1
ATOM 1540 N N . GLU A 1 200 ? 2.398 12.032 -20.230 1.00 69.25 200 GLU A N 1
ATOM 1541 C CA . GLU A 1 200 ? 3.757 11.973 -20.798 1.00 69.25 200 GLU A CA 1
ATOM 1542 C C . GLU A 1 200 ? 3.784 11.586 -22.284 1.00 69.25 200 GLU A C 1
ATOM 1544 O O . GLU A 1 200 ? 4.790 11.793 -22.958 1.00 69.25 200 GLU A O 1
ATOM 1549 N N . ARG A 1 201 ? 2.710 10.967 -22.786 1.00 67.44 201 ARG A N 1
ATOM 1550 C CA . ARG A 1 201 ? 2.613 10.461 -24.164 1.00 67.44 201 ARG A CA 1
ATOM 1551 C C . ARG A 1 201 ? 1.863 11.402 -25.111 1.00 67.44 201 ARG A C 1
ATOM 1553 O O . ARG A 1 201 ? 1.799 11.087 -26.299 1.00 67.44 201 ARG A O 1
ATOM 1560 N N . LEU A 1 202 ? 1.267 12.478 -24.591 1.00 59.62 202 LEU A N 1
ATOM 1561 C CA . LEU A 1 202 ? 0.609 13.538 -25.366 1.00 59.62 202 LEU A CA 1
ATOM 1562 C C . LEU A 1 202 ? 1.609 14.645 -25.701 1.00 59.62 202 LEU A C 1
ATOM 1564 O O . LEU A 1 202 ? 1.553 15.123 -26.854 1.00 59.62 202 LEU A O 1
#